Protein AF-A0A958J166-F1 (afdb_monomer)

Radius of gyration: 21.02 Å; Cα contacts (8 Å, |Δi|>4): 230; chains: 1; bounding box: 69×41×56 Å

Nearest PDB structures (foldseek):
  7bbw-assembly2_B  TM=9.481E-01  e=2.874E-14  Neisseria gonorrhoeae
  7bbx-assembly1_A  TM=9.514E-01  e=5.148E-14  Neisseria gonorrhoeae
  7odo-assembly1_A  TM=9.508E-01  e=7.303E-14  Neisseria gonorrhoeae
  7oey-assembly1_B  TM=9.492E-01  e=8.698E-14  Neisseria gonorrhoeae FA 1090
  3r5e-assembly1_A  TM=9.426E-01  e=4.577E-12  Corynebacterium g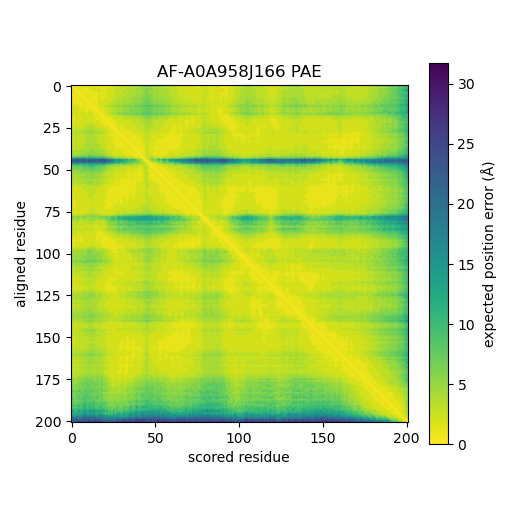lutamicum

Solvent-accessible surface area (backbone atoms only — not comparable to full-atom values): 11221 Å² total; per-residue (Å²): 111,68,67,62,53,51,50,58,36,47,78,67,77,41,90,43,52,85,54,80,53,68,45,80,44,70,29,41,69,45,28,62,56,47,35,57,54,30,49,53,49,39,70,63,59,85,43,67,69,52,17,52,53,31,61,72,44,56,82,42,55,33,60,24,51,51,36,52,52,49,54,50,50,51,59,67,70,65,39,73,80,40,54,66,40,44,80,55,45,43,57,72,67,24,48,23,43,25,57,43,55,59,86,53,87,92,46,61,58,44,62,63,49,43,54,60,30,43,87,71,56,44,73,58,66,56,69,69,42,49,52,50,33,72,74,74,48,65,91,53,86,46,32,34,69,53,62,58,69,57,24,51,47,52,56,53,50,38,45,74,66,68,47,56,66,65,62,52,50,52,51,50,48,56,55,46,52,50,69,53,49,54,60,50,54,52,51,52,49,52,52,51,54,54,50,53,58,61,74,76,109

Foldseek 3Di:
DVLVVLLVCVVVVHAQQPDEAADEQEAQLLLVVLLVVLVVLLVVPPDPVLNVLSVVLRPQQRLLVLLVVVVVQCVVCPDPSNVVSVVSNHDGHAYEYPNQAHDDPVDQRQSSPQQQAEPRHHYDDDPVNVVSCVVDNDDDHPSSNPCNVVSVVSQVSSVVSPHDSVVSVVVCVVVVVVVVVVVVVVVVVVVVVVVVVVVVD

Sequence (201 aa):
AYLRALKRRFDAGKPVNKIRSVASFFLSRIDVLVDKQLETIVNSAENAKKSHKAQQLMGKVAIASAKLAYQDFKKIFSGSDWLELVEKGAAVQRPLWASTSTKNPEYRDVMYVEPLIGPDTVNTLPEQTIEAFADHGELVANTIEDGITEARQALEDLAEVGIDLEKVTDQLVEEGIQKFVDPFVTLLNSIREETAKVQMQ

pLDDT: mean 95.19, std 5.0, range [54.31, 98.75]

Secondary structure (DSSP, 8-state):
-HHHHHHHHHHTT---TT--EEEEEE-HHHHHHHHHHHHHHHHH-S-HHHHHHHHHHTTTHHHHHHHHHHHHHHHHTSSHHHHHHHTTT---EEEEEES-S--STTS-TTTTTGGG--TT-EE---HHHHHHHHHH----TTGGGTTHHHHHHHHHHHHHTT--HHHHHHHHHHHHHHHHHHHHHHHHHHHHHHHHHHHT-

Mean predicted aligned error: 4.19 Å

Structure (mmCIF, N/CA/C/O backbone):
data_AF-A0A958J166-F1
#
_entry.id   AF-A0A958J166-F1
#
loop_
_atom_site.group_PDB
_atom_site.id
_atom_site.type_symbol
_atom_site.label_atom_id
_atom_site.label_alt_id
_atom_site.label_comp_id
_atom_site.label_asym_id
_atom_site.label_entity_id
_atom_site.label_seq_id
_atom_site.pdbx_PDB_ins_code
_atom_site.Cartn_x
_atom_site.Cartn_y
_atom_site.Cartn_z
_atom_site.occupancy
_atom_site.B_iso_or_equiv
_atom_site.auth_seq_id
_atom_site.auth_comp_id
_atom_site.auth_asym_id
_atom_site.auth_atom_id
_atom_site.pdbx_PDB_model_num
ATOM 1 N N . ALA A 1 1 ? -3.003 12.470 10.174 1.00 93.56 1 ALA A N 1
ATOM 2 C CA . ALA A 1 1 ? -4.316 12.953 10.674 1.00 93.56 1 ALA A CA 1
ATOM 3 C C . ALA A 1 1 ? -4.768 12.217 11.939 1.00 93.56 1 ALA A C 1
ATOM 5 O O . ALA A 1 1 ? -5.136 12.879 12.905 1.00 93.56 1 ALA A O 1
ATOM 6 N N . TYR A 1 2 ? -4.706 10.881 11.949 1.00 95.69 2 TYR A N 1
ATOM 7 C CA . TYR A 1 2 ? -5.134 10.034 13.068 1.00 95.69 2 TYR A CA 1
ATOM 8 C C . TYR A 1 2 ? -4.513 10.412 14.423 1.00 95.69 2 TYR A C 1
ATOM 10 O O . TYR A 1 2 ? -5.251 10.741 15.349 1.00 95.69 2 TYR A O 1
ATOM 18 N N . LEU A 1 3 ? -3.178 10.496 14.512 1.00 93.38 3 LEU A N 1
ATOM 19 C CA . LEU A 1 3 ? -2.481 10.899 15.745 1.00 93.38 3 LEU A CA 1
ATOM 20 C C . LEU A 1 3 ? -2.967 12.251 16.283 1.00 93.38 3 LEU A C 1
ATOM 22 O O . LEU A 1 3 ? -3.336 12.361 17.447 1.00 93.38 3 LEU A O 1
ATOM 26 N N . ARG A 1 4 ? -3.082 13.266 15.415 1.00 93.88 4 ARG A N 1
ATOM 27 C CA . ARG A 1 4 ? -3.609 14.588 15.801 1.00 93.88 4 ARG A CA 1
ATOM 28 C C . ARG A 1 4 ? -5.047 14.517 16.322 1.00 93.88 4 ARG A C 1
ATOM 30 O O . ARG A 1 4 ? -5.425 15.289 17.197 1.00 93.88 4 ARG A O 1
ATOM 37 N N . ALA A 1 5 ? -5.881 13.632 15.777 1.00 95.75 5 ALA A N 1
ATOM 38 C CA . ALA A 1 5 ? -7.247 13.443 16.261 1.00 95.75 5 ALA A CA 1
ATOM 39 C C . ALA A 1 5 ? -7.278 12.773 17.642 1.00 95.75 5 ALA A C 1
ATOM 41 O O . ALA A 1 5 ? -8.032 13.223 18.504 1.00 95.75 5 ALA A O 1
ATOM 42 N N . LEU A 1 6 ? -6.434 11.760 17.866 1.00 96.19 6 LEU A N 1
ATOM 43 C CA . LEU A 1 6 ? -6.286 11.126 19.176 1.00 96.19 6 LEU A CA 1
ATOM 44 C C . LEU A 1 6 ? -5.753 12.106 20.220 1.00 96.19 6 LEU A C 1
ATOM 46 O O . LEU A 1 6 ? -6.352 12.213 21.285 1.00 96.19 6 LEU A O 1
ATOM 50 N N . LYS A 1 7 ? -4.710 12.875 19.890 1.00 93.94 7 LYS A N 1
ATOM 51 C CA . LYS A 1 7 ? -4.119 13.866 20.795 1.00 93.94 7 LYS A CA 1
ATOM 52 C C . LYS A 1 7 ? -5.132 14.931 21.214 1.00 93.94 7 LYS A C 1
ATOM 54 O O . LYS A 1 7 ? -5.400 15.071 22.398 1.00 93.94 7 LYS A O 1
ATOM 59 N N . ARG A 1 8 ? -5.838 15.553 20.259 1.00 95.75 8 ARG A N 1
ATOM 60 C CA . ARG A 1 8 ? -6.927 16.508 20.568 1.00 95.75 8 ARG A CA 1
ATOM 61 C C . ARG A 1 8 ? -8.009 15.916 21.473 1.00 95.75 8 ARG A C 1
ATOM 63 O O . ARG A 1 8 ? -8.594 16.623 22.286 1.00 95.75 8 ARG A O 1
ATOM 70 N N . ARG A 1 9 ? -8.330 14.631 21.302 1.00 96.62 9 ARG A N 1
ATOM 71 C CA . ARG A 1 9 ? -9.337 13.951 22.121 1.00 96.62 9 ARG A CA 1
ATOM 72 C C . ARG A 1 9 ? -8.822 13.673 23.534 1.00 96.62 9 ARG A C 1
ATOM 74 O O . ARG A 1 9 ? -9.573 13.875 24.485 1.00 96.62 9 ARG A O 1
ATOM 81 N N . PHE A 1 10 ? -7.570 13.242 23.645 1.00 94.38 10 PHE A N 1
ATOM 82 C CA . PHE A 1 10 ? -6.878 13.036 24.909 1.00 94.38 10 PHE A CA 1
ATOM 83 C C . PHE A 1 10 ? -6.759 14.341 25.707 1.00 94.38 10 PHE A C 1
ATOM 85 O O . PHE A 1 10 ? -7.177 14.373 26.860 1.00 94.38 10 PHE A O 1
ATOM 92 N N . ASP A 1 11 ? -6.324 15.432 25.070 1.00 95.00 11 ASP A N 1
ATOM 93 C CA . ASP A 1 11 ? -6.191 16.752 25.703 1.00 95.00 11 ASP A CA 1
ATOM 94 C C . ASP A 1 11 ? -7.548 17.307 26.180 1.00 95.00 11 ASP A C 1
ATOM 96 O O . ASP A 1 11 ? -7.626 18.057 27.148 1.00 95.00 11 ASP A O 1
ATOM 100 N N . ALA A 1 12 ? -8.648 16.887 25.547 1.00 97.12 12 ALA A N 1
ATOM 101 C CA . ALA A 1 12 ? -10.013 17.187 25.981 1.00 97.12 12 ALA A CA 1
ATOM 102 C C . ALA A 1 12 ? -10.536 16.255 27.100 1.00 97.12 12 ALA A C 1
ATOM 104 O O . ALA A 1 12 ? -11.740 16.247 27.367 1.00 97.12 12 ALA A O 1
ATOM 105 N N . GLY A 1 13 ? -9.682 15.417 27.699 1.00 95.75 13 GLY A N 1
ATOM 106 C CA . GLY A 1 13 ? -10.039 14.474 28.764 1.00 95.75 13 GLY A CA 1
ATOM 107 C C . GLY A 1 13 ? -10.953 13.324 28.321 1.00 95.75 13 GLY A C 1
ATOM 108 O O . GLY A 1 13 ? -11.594 12.686 29.155 1.00 95.75 13 GLY A O 1
ATOM 109 N N . LYS A 1 14 ? -11.070 13.058 27.012 1.00 97.12 14 LYS A N 1
ATOM 110 C CA . LYS A 1 14 ? -11.971 12.029 26.467 1.00 97.12 14 LYS A CA 1
ATOM 111 C C . LYS A 1 14 ? -11.225 10.707 26.228 1.00 97.12 14 LYS A C 1
ATOM 113 O O . LYS A 1 14 ? -10.067 10.719 25.815 1.00 97.12 14 LYS A O 1
ATOM 118 N N . PRO A 1 15 ? -11.892 9.547 26.388 1.00 96.44 15 PRO A N 1
ATOM 119 C CA . PRO A 1 15 ? -11.250 8.246 26.212 1.00 96.44 15 PRO A CA 1
ATOM 120 C C . PRO A 1 15 ? -10.849 7.993 24.753 1.00 96.44 15 PRO A C 1
ATOM 122 O O . PRO A 1 15 ? -11.624 8.278 23.832 1.00 96.44 15 PRO A O 1
ATOM 125 N N . VAL A 1 16 ? -9.670 7.396 24.555 1.00 96.81 16 VAL A N 1
ATOM 126 C CA . VAL A 1 16 ? -9.120 6.999 23.240 1.00 96.81 16 VAL A CA 1
ATOM 127 C C . VAL A 1 16 ? -9.140 5.482 23.005 1.00 96.81 16 VAL A C 1
ATOM 129 O O . VAL A 1 16 ? -9.033 5.031 21.868 1.00 96.81 16 VAL A O 1
ATOM 132 N N . ASN A 1 17 ? -9.367 4.687 24.054 1.00 96.44 17 ASN A N 1
ATOM 133 C CA . ASN A 1 17 ? -9.219 3.226 24.047 1.00 96.44 17 ASN A CA 1
ATOM 134 C C . ASN A 1 17 ? -10.209 2.440 23.170 1.00 96.44 17 ASN A C 1
ATOM 136 O O . ASN A 1 17 ? -9.957 1.279 22.843 1.00 96.44 17 ASN A O 1
ATOM 140 N N . LYS A 1 18 ? -11.318 3.060 22.756 1.00 96.12 18 LYS A N 1
ATOM 141 C CA . LYS A 1 18 ? -12.324 2.460 21.861 1.00 96.12 18 LYS A CA 1
ATOM 142 C C . LYS A 1 18 ? -12.185 2.887 20.398 1.00 96.12 18 LYS A C 1
ATOM 144 O O . LYS A 1 18 ? -12.985 2.469 19.570 1.00 96.12 18 LYS A O 1
ATOM 149 N N . ILE A 1 19 ? -11.200 3.720 20.066 1.00 97.06 19 ILE A N 1
ATOM 150 C CA . ILE A 1 19 ? -10.997 4.183 18.691 1.00 97.06 19 ILE A CA 1
ATOM 151 C C . ILE A 1 19 ? -10.163 3.152 17.938 1.00 97.06 19 ILE A C 1
ATOM 153 O O . ILE A 1 19 ? -9.118 2.709 18.416 1.00 97.06 19 ILE A O 1
ATOM 157 N N . ARG A 1 20 ? -10.643 2.756 16.761 1.00 96.94 20 ARG A N 1
ATOM 158 C CA . ARG A 1 20 ? -9.943 1.875 15.827 1.00 96.94 20 ARG A CA 1
ATOM 159 C C . ARG A 1 20 ? -9.957 2.527 14.458 1.00 96.94 20 ARG A C 1
ATOM 161 O O . ARG A 1 20 ? -10.930 3.182 14.094 1.00 96.94 20 ARG A O 1
ATOM 168 N N . SER A 1 21 ? -8.867 2.364 13.726 1.00 98.06 21 SER A N 1
ATOM 169 C CA . SER A 1 21 ? -8.724 2.904 12.384 1.00 98.06 21 SER A CA 1
ATOM 170 C C . SER A 1 21 ? -7.850 1.984 11.547 1.00 98.06 21 SER A C 1
ATOM 172 O O . SER A 1 21 ? -7.017 1.243 12.075 1.00 98.06 21 SER A O 1
ATOM 174 N N . VAL A 1 22 ? -8.039 2.065 10.239 1.00 98.31 22 VAL A N 1
ATOM 175 C CA . VAL A 1 22 ? -7.181 1.458 9.226 1.00 98.31 22 VAL A CA 1
ATOM 176 C C . VAL A 1 22 ? -6.764 2.532 8.226 1.00 98.31 22 VAL A C 1
ATOM 178 O O . VAL A 1 22 ? -7.442 3.554 8.090 1.00 98.31 22 VAL A O 1
ATOM 181 N N . ALA A 1 23 ? -5.628 2.337 7.571 1.00 98.00 23 ALA A N 1
ATOM 182 C CA . ALA A 1 23 ? -5.196 3.125 6.424 1.00 98.00 23 ALA A CA 1
ATOM 183 C C . ALA A 1 23 ? -5.177 2.198 5.205 1.00 98.00 23 ALA A C 1
ATOM 185 O O . ALA A 1 23 ? -4.262 1.391 5.058 1.00 98.00 23 ALA A O 1
ATOM 186 N N . SER A 1 24 ? -6.226 2.263 4.383 1.00 97.00 24 SER A N 1
ATOM 187 C CA . SER A 1 24 ? -6.374 1.389 3.218 1.00 97.00 24 SER A CA 1
ATOM 188 C C . SER A 1 24 ? -5.419 1.804 2.100 1.00 97.00 24 SER A C 1
ATOM 190 O O . SER A 1 24 ? -5.523 2.910 1.575 1.00 97.00 24 SER A O 1
ATOM 192 N N . PHE A 1 25 ? -4.509 0.906 1.738 1.00 96.75 25 PHE A N 1
ATOM 193 C CA . PHE A 1 25 ? -3.453 1.083 0.751 1.00 96.75 25 PHE A CA 1
ATOM 194 C C . PHE A 1 25 ? -3.698 0.124 -0.422 1.00 96.75 25 PHE A C 1
ATOM 196 O O . PHE A 1 25 ? -3.739 -1.093 -0.238 1.00 96.75 25 PHE A O 1
ATOM 203 N N . PHE A 1 26 ? -3.928 0.668 -1.619 1.00 95.44 26 PHE A N 1
ATOM 204 C CA . PHE A 1 26 ? -4.360 -0.099 -2.793 1.00 95.44 26 PHE A CA 1
ATOM 205 C C . PHE A 1 26 ? -3.157 -0.582 -3.610 1.00 95.44 26 PHE A C 1
ATOM 207 O O . PHE A 1 26 ? -2.337 0.236 -4.011 1.00 95.44 26 PHE A O 1
ATOM 214 N N . LEU A 1 27 ? -3.079 -1.889 -3.891 1.00 96.38 27 LEU A N 1
ATOM 215 C CA . LEU A 1 27 ? -1.887 -2.510 -4.487 1.00 96.38 27 LEU A CA 1
ATOM 216 C C . LEU A 1 27 ? -1.983 -2.741 -5.990 1.00 96.38 27 LEU A C 1
ATOM 218 O O . LEU A 1 27 ? -1.337 -2.024 -6.742 1.00 96.38 27 LEU A O 1
ATOM 222 N N . SER A 1 28 ? -2.805 -3.689 -6.453 1.00 95.81 28 SER A N 1
ATOM 223 C CA . SER A 1 28 ? -2.806 -4.113 -7.870 1.00 95.81 28 SER A CA 1
ATOM 224 C C . SER A 1 28 ? -2.995 -2.980 -8.880 1.00 95.81 28 SER A C 1
ATOM 226 O O . SER A 1 28 ? -2.544 -3.084 -10.013 1.00 95.81 28 SER A O 1
ATOM 228 N N . ARG A 1 29 ? -3.643 -1.877 -8.488 1.00 94.88 29 ARG A N 1
ATOM 229 C CA . ARG A 1 29 ? -3.801 -0.691 -9.344 1.00 94.88 29 ARG A CA 1
ATOM 230 C C . ARG A 1 29 ? -2.464 -0.026 -9.687 1.00 94.88 29 ARG A C 1
ATOM 232 O O . ARG A 1 29 ? -2.344 0.513 -10.781 1.00 94.88 29 ARG A O 1
ATOM 239 N N . ILE A 1 30 ? -1.499 -0.074 -8.768 1.00 97.62 30 ILE A N 1
ATOM 240 C CA . ILE A 1 30 ? -0.141 0.433 -8.972 1.00 97.62 30 ILE A CA 1
ATOM 241 C C . ILE A 1 30 ? 0.535 -0.397 -10.057 1.00 97.62 30 ILE A C 1
ATOM 243 O O . ILE A 1 30 ? 0.879 0.162 -11.091 1.00 97.62 30 ILE A O 1
ATOM 247 N N . ASP A 1 31 ? 0.645 -1.717 -9.878 1.00 98.00 31 ASP A N 1
ATOM 248 C CA . ASP A 1 31 ? 1.332 -2.561 -10.864 1.00 98.00 31 ASP A CA 1
ATOM 249 C C . ASP A 1 31 ? 0.618 -2.549 -12.219 1.00 98.00 31 ASP A C 1
ATOM 251 O O . ASP A 1 31 ? 1.283 -2.431 -13.232 1.00 98.00 31 ASP A O 1
ATOM 255 N N . VAL A 1 32 ? -0.721 -2.543 -12.281 1.00 96.94 32 VAL A N 1
ATOM 256 C CA . VAL A 1 32 ? -1.440 -2.436 -13.570 1.00 96.94 32 VAL A CA 1
ATOM 257 C C . VAL A 1 32 ? -1.038 -1.184 -14.360 1.00 96.94 32 VAL A C 1
ATOM 259 O O . VAL A 1 32 ? -0.862 -1.252 -15.577 1.00 96.94 32 VAL A O 1
ATOM 262 N N . LEU A 1 33 ? -0.919 -0.030 -13.698 1.00 97.56 33 LEU A N 1
ATOM 263 C CA . LEU A 1 33 ? -0.553 1.216 -14.373 1.00 97.56 33 LEU A CA 1
ATOM 264 C C . LEU A 1 33 ? 0.953 1.293 -14.652 1.00 97.56 33 LEU A C 1
ATOM 266 O O . LEU A 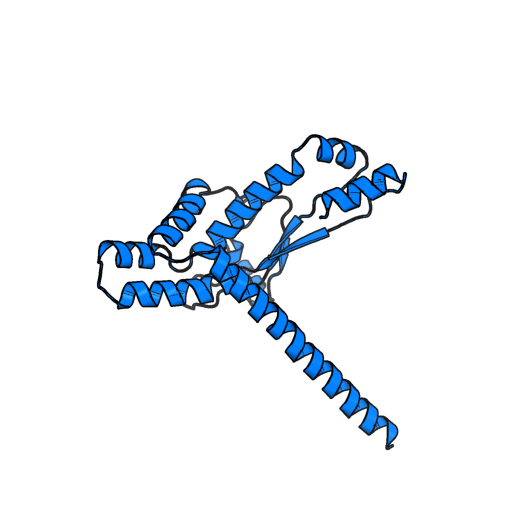1 33 ? 1.353 1.739 -15.728 1.00 97.56 33 LEU A O 1
ATOM 270 N N . VAL A 1 34 ? 1.780 0.865 -13.700 1.00 98.25 34 VAL A N 1
ATOM 271 C CA . VAL A 1 34 ? 3.239 0.925 -13.809 1.00 98.25 34 VAL A CA 1
ATOM 272 C C . VAL A 1 34 ? 3.760 -0.093 -14.816 1.00 98.25 34 VAL A C 1
ATOM 274 O O . VAL A 1 34 ? 4.545 0.289 -15.679 1.00 98.25 34 VAL A O 1
ATOM 277 N N . ASP A 1 35 ? 3.274 -1.333 -14.799 1.00 98.25 35 ASP A N 1
ATOM 278 C CA . ASP A 1 35 ? 3.672 -2.377 -15.749 1.00 98.25 35 ASP A CA 1
ATOM 279 C C . ASP A 1 35 ? 3.368 -1.949 -17.190 1.00 98.25 35 ASP A C 1
ATOM 281 O O . ASP A 1 35 ? 4.212 -2.102 -18.063 1.00 98.25 35 ASP A O 1
ATOM 285 N N . LYS A 1 36 ? 2.239 -1.272 -17.444 1.00 97.56 36 LYS A N 1
ATOM 286 C CA . LYS A 1 36 ? 1.937 -0.699 -18.769 1.00 97.56 36 LYS A CA 1
ATOM 287 C C . LYS A 1 36 ? 2.978 0.339 -19.223 1.00 97.56 36 LYS A C 1
ATOM 289 O O . LYS A 1 36 ? 3.327 0.420 -20.407 1.00 97.56 36 LYS A O 1
ATOM 294 N N . GLN A 1 37 ? 3.464 1.171 -18.302 1.00 97.56 37 GLN A N 1
ATOM 295 C CA . GLN A 1 37 ? 4.515 2.151 -18.602 1.00 97.56 37 GLN A CA 1
ATOM 296 C C . GLN A 1 37 ? 5.873 1.464 -18.802 1.00 97.56 37 GLN A C 1
ATOM 298 O O . GLN A 1 37 ? 6.602 1.809 -19.733 1.00 97.56 37 GLN A O 1
ATOM 303 N N . LEU A 1 38 ? 6.187 0.459 -17.982 1.00 97.69 38 LEU A N 1
ATOM 304 C CA . LEU A 1 38 ? 7.394 -0.357 -18.101 1.00 97.69 38 LEU A CA 1
ATOM 305 C C . LEU A 1 38 ? 7.422 -1.121 -19.430 1.00 97.69 38 LEU A C 1
ATOM 307 O O . LEU A 1 38 ? 8.432 -1.062 -20.125 1.00 97.69 38 LEU A O 1
ATOM 311 N N . GLU A 1 39 ? 6.316 -1.740 -19.846 1.00 96.62 39 GLU A N 1
ATOM 312 C CA . GLU A 1 39 ? 6.171 -2.407 -21.148 1.00 96.62 39 GLU A CA 1
ATOM 313 C C . GLU A 1 39 ? 6.480 -1.460 -22.309 1.00 96.62 39 GLU A C 1
ATOM 315 O O . GLU A 1 39 ? 7.181 -1.828 -23.249 1.00 96.62 39 GLU A O 1
ATOM 320 N N . THR A 1 40 ? 6.021 -0.208 -22.234 1.00 96.06 40 THR A N 1
ATOM 321 C CA . THR A 1 40 ? 6.327 0.804 -23.257 1.00 96.06 40 THR A CA 1
ATOM 322 C C . THR A 1 40 ? 7.837 1.067 -23.352 1.00 96.06 40 THR A C 1
ATOM 324 O O . THR A 1 40 ? 8.377 1.186 -24.451 1.00 96.06 40 THR A O 1
ATOM 327 N N . ILE A 1 41 ? 8.540 1.106 -22.214 1.00 95.19 41 ILE A N 1
ATOM 328 C CA . ILE A 1 41 ? 10.002 1.291 -22.146 1.00 95.19 41 ILE A CA 1
ATOM 329 C C . ILE A 1 41 ? 10.754 0.040 -22.622 1.00 95.19 41 ILE A C 1
ATOM 331 O O . ILE A 1 41 ? 11.797 0.142 -23.272 1.00 95.19 41 ILE A O 1
ATOM 335 N N . VAL A 1 42 ? 10.252 -1.152 -22.296 1.00 95.44 42 VAL A N 1
ATOM 336 C CA . VAL A 1 42 ? 10.822 -2.417 -22.774 1.00 95.44 42 VAL A CA 1
ATOM 337 C C . VAL A 1 42 ? 10.722 -2.486 -24.299 1.00 95.44 42 VAL A C 1
ATOM 339 O O . VAL A 1 42 ? 11.716 -2.776 -24.963 1.00 95.44 42 VAL A O 1
ATOM 342 N N . ASN A 1 43 ? 9.561 -2.131 -24.854 1.00 93.75 43 ASN A N 1
ATOM 343 C CA . ASN A 1 43 ? 9.271 -2.236 -26.282 1.00 93.75 43 ASN A CA 1
ATOM 344 C C . ASN A 1 43 ? 9.934 -1.152 -27.144 1.00 93.75 43 ASN A C 1
ATOM 346 O O . ASN A 1 43 ? 10.145 -1.387 -28.332 1.00 93.75 43 ASN A O 1
ATOM 350 N N . SER A 1 44 ? 10.276 0.019 -26.592 1.00 89.12 44 SER A N 1
ATOM 351 C CA . SER A 1 44 ? 10.937 1.070 -27.380 1.00 89.12 44 SER A CA 1
ATOM 352 C C . SER A 1 44 ? 12.363 0.696 -27.802 1.00 89.12 44 SER A C 1
ATOM 354 O O . SER A 1 44 ? 12.851 1.209 -28.804 1.00 89.12 44 SER A O 1
ATOM 356 N N . ALA A 1 45 ? 13.030 -0.203 -27.063 1.00 74.06 45 ALA A N 1
ATOM 357 C CA . ALA A 1 45 ? 14.374 -0.731 -27.332 1.00 74.06 45 ALA A CA 1
ATOM 358 C C . ALA A 1 45 ? 15.493 0.318 -27.553 1.00 74.06 45 ALA A C 1
ATOM 360 O O . ALA A 1 45 ? 16.610 -0.040 -27.924 1.00 74.06 45 ALA A O 1
ATOM 361 N N . GLU A 1 46 ? 15.245 1.603 -27.278 1.00 76.75 46 GLU A N 1
ATOM 362 C CA . GLU A 1 46 ? 16.207 2.692 -27.516 1.00 76.75 46 GLU A CA 1
ATOM 363 C C . GLU A 1 46 ? 17.430 2.615 -26.588 1.00 76.75 46 GLU A C 1
ATOM 365 O O . GLU A 1 46 ? 18.507 3.118 -26.910 1.00 76.75 46 GLU A O 1
ATOM 370 N N . ASN A 1 47 ? 17.284 1.976 -25.423 1.00 86.62 47 ASN A N 1
ATOM 371 C CA . ASN A 1 47 ? 18.356 1.806 -24.450 1.00 86.62 47 ASN A CA 1
ATOM 372 C C . ASN A 1 47 ? 18.249 0.440 -23.762 1.00 86.62 47 ASN A C 1
ATOM 374 O O . ASN A 1 47 ? 17.454 0.261 -22.841 1.00 86.62 47 ASN A O 1
ATOM 378 N N . ALA A 1 48 ? 19.112 -0.501 -24.157 1.00 90.12 48 ALA A N 1
ATOM 379 C CA . ALA A 1 48 ? 19.107 -1.873 -23.646 1.00 90.12 48 ALA A CA 1
ATOM 380 C C . ALA A 1 48 ? 19.231 -1.964 -22.113 1.00 90.12 48 ALA A C 1
ATOM 382 O O . ALA A 1 48 ? 18.587 -2.808 -21.493 1.00 90.12 48 ALA A O 1
ATOM 383 N N . LYS A 1 49 ? 20.011 -1.075 -21.477 1.00 91.56 49 LYS A N 1
ATOM 384 C CA . LYS A 1 49 ? 20.141 -1.036 -20.011 1.00 91.56 49 LYS A CA 1
ATOM 385 C C . LYS A 1 49 ? 18.829 -0.599 -19.358 1.00 91.56 49 LYS A C 1
ATOM 387 O O . LYS A 1 49 ? 18.412 -1.193 -18.366 1.00 91.56 49 LYS A O 1
ATOM 392 N N . LYS A 1 50 ? 18.179 0.420 -19.924 1.00 93.38 50 LYS A N 1
ATOM 393 C CA . LYS A 1 50 ? 16.893 0.934 -19.441 1.00 93.38 50 LYS A CA 1
ATOM 394 C C . LYS A 1 50 ? 15.779 -0.098 -19.626 1.00 93.38 50 LYS A C 1
ATOM 396 O O . LYS A 1 50 ? 15.042 -0.346 -18.680 1.00 93.38 50 LYS A O 1
ATOM 401 N N . SER A 1 51 ? 15.705 -0.746 -20.788 1.00 94.19 51 SER A N 1
ATOM 402 C CA . SER A 1 51 ? 14.734 -1.813 -21.060 1.00 94.19 51 SER A CA 1
ATOM 403 C C . SER A 1 51 ? 14.951 -3.023 -20.146 1.00 94.19 51 SER A C 1
ATOM 405 O O . SER A 1 51 ? 13.991 -3.544 -19.591 1.00 94.19 51 SER A O 1
ATOM 407 N N . HIS A 1 52 ? 16.203 -3.429 -19.900 1.00 94.50 52 HIS A N 1
ATOM 408 C CA . HIS A 1 52 ? 16.495 -4.513 -18.957 1.00 94.50 52 HIS A CA 1
ATOM 409 C C . HIS A 1 52 ? 16.055 -4.174 -17.527 1.00 94.50 52 HIS A C 1
ATOM 411 O O . HIS A 1 52 ? 15.404 -4.988 -16.877 1.00 94.50 52 HIS A O 1
ATOM 417 N N . LYS A 1 53 ? 16.358 -2.958 -17.052 1.00 95.44 53 LYS A N 1
ATOM 418 C CA . LYS A 1 53 ? 15.914 -2.490 -15.732 1.00 95.44 53 LYS A CA 1
ATOM 419 C C . LYS A 1 53 ? 14.385 -2.411 -15.648 1.00 95.44 53 LYS A C 1
ATOM 421 O O . LYS A 1 53 ? 13.815 -2.886 -14.675 1.00 95.44 53 LYS A O 1
ATOM 426 N N . ALA A 1 54 ? 13.715 -1.909 -16.687 1.00 97.00 54 ALA A N 1
ATOM 427 C CA . ALA A 1 54 ? 12.256 -1.857 -16.736 1.00 97.00 54 ALA A CA 1
ATOM 428 C C . ALA A 1 54 ? 11.622 -3.257 -16.653 1.00 97.00 54 ALA A C 1
ATOM 430 O O . ALA A 1 54 ? 10.711 -3.476 -15.859 1.00 97.00 54 ALA A O 1
ATOM 431 N N . GLN A 1 55 ? 12.169 -4.235 -17.381 1.00 96.38 55 GLN A N 1
ATOM 432 C CA . GLN A 1 55 ? 11.717 -5.627 -17.311 1.00 96.38 55 GLN A CA 1
ATOM 433 C C . GLN A 1 55 ? 11.862 -6.220 -15.902 1.00 96.38 55 GLN A C 1
ATOM 435 O O . GLN A 1 55 ? 11.015 -6.994 -15.464 1.00 96.38 55 GLN A O 1
ATOM 440 N N . GLN A 1 56 ? 12.928 -5.865 -15.181 1.00 96.88 56 GLN A N 1
ATOM 441 C CA . GLN A 1 56 ? 13.156 -6.340 -13.816 1.00 96.88 56 GLN A CA 1
ATOM 442 C C . GLN A 1 56 ? 12.185 -5.746 -12.789 1.00 96.88 56 GLN A C 1
ATOM 444 O O . GLN A 1 56 ? 12.089 -6.310 -11.699 1.00 96.88 56 GLN A O 1
ATOM 449 N N . LEU A 1 57 ? 11.496 -4.646 -13.103 1.00 98.06 57 LEU A N 1
ATOM 450 C CA . LEU A 1 57 ? 10.558 -3.963 -12.204 1.00 98.06 57 LEU A CA 1
ATOM 451 C C . LEU A 1 57 ? 9.110 -4.455 -12.330 1.00 98.06 57 LEU A C 1
ATOM 453 O O . LEU A 1 57 ? 8.317 -4.193 -11.425 1.00 98.06 57 LEU A O 1
ATOM 457 N N . MET A 1 58 ? 8.786 -5.178 -13.407 1.00 97.81 58 MET A N 1
ATOM 458 C CA . MET A 1 58 ? 7.448 -5.713 -13.682 1.00 97.81 58 MET A CA 1
ATOM 459 C C . MET A 1 58 ? 6.893 -6.478 -12.471 1.00 97.81 58 MET A C 1
ATOM 461 O O . MET A 1 58 ? 7.549 -7.389 -11.955 1.00 97.81 58 MET A O 1
ATOM 465 N N . GLY A 1 59 ? 5.711 -6.077 -11.995 1.00 97.69 59 GLY A N 1
ATOM 466 C CA . GLY A 1 59 ? 5.011 -6.715 -10.875 1.00 97.69 59 GLY A CA 1
ATOM 467 C C . GLY A 1 59 ? 5.660 -6.545 -9.494 1.00 97.69 59 GLY A C 1
ATOM 468 O O . GLY A 1 59 ? 5.299 -7.264 -8.561 1.00 97.69 59 GLY A O 1
ATOM 469 N N . LYS A 1 60 ? 6.641 -5.645 -9.330 1.00 98.00 60 LYS A N 1
ATOM 470 C CA . LYS A 1 60 ? 7.354 -5.452 -8.047 1.00 98.00 60 LYS A CA 1
ATOM 471 C C . LYS A 1 60 ? 7.001 -4.162 -7.320 1.00 98.00 60 LYS A C 1
ATOM 473 O O . LYS A 1 60 ? 7.240 -4.052 -6.115 1.00 98.00 60 LYS A O 1
ATOM 478 N N . VAL A 1 61 ? 6.476 -3.172 -8.032 1.00 98.50 61 VAL A N 1
ATOM 479 C CA . VAL A 1 61 ? 6.416 -1.786 -7.555 1.00 98.50 61 VAL A CA 1
ATOM 480 C C . VAL A 1 61 ? 5.383 -1.622 -6.443 1.00 98.50 61 VAL A C 1
ATOM 482 O O . VAL A 1 61 ? 5.678 -0.975 -5.435 1.00 98.50 61 VAL A O 1
ATOM 485 N N . ALA A 1 62 ? 4.214 -2.255 -6.553 1.00 98.38 62 ALA A N 1
ATOM 486 C CA . ALA A 1 62 ? 3.190 -2.193 -5.512 1.00 98.38 62 ALA A CA 1
ATOM 487 C C . ALA A 1 62 ? 3.671 -2.810 -4.189 1.00 98.38 62 ALA A C 1
ATOM 489 O O . ALA A 1 62 ? 3.490 -2.214 -3.127 1.00 98.38 62 ALA A O 1
ATOM 490 N N . ILE A 1 63 ? 4.318 -3.980 -4.243 1.00 98.62 63 ILE A N 1
ATOM 491 C CA . ILE A 1 63 ? 4.852 -4.667 -3.055 1.00 98.62 63 ILE A CA 1
ATOM 492 C C . ILE A 1 63 ? 5.986 -3.847 -2.436 1.00 98.62 63 ILE A C 1
ATOM 494 O O . ILE A 1 63 ? 6.000 -3.643 -1.222 1.00 98.62 63 ILE A O 1
ATOM 498 N N . ALA A 1 64 ? 6.905 -3.328 -3.256 1.00 98.69 64 ALA A N 1
ATOM 499 C CA . ALA A 1 64 ? 7.985 -2.464 -2.789 1.00 98.69 64 ALA A CA 1
ATOM 500 C C . ALA A 1 64 ? 7.442 -1.216 -2.071 1.00 98.69 64 ALA A C 1
ATOM 502 O O . ALA A 1 64 ? 7.861 -0.900 -0.955 1.00 98.69 64 ALA A O 1
ATOM 503 N N . SER A 1 65 ? 6.447 -0.557 -2.671 1.00 98.50 65 SER A N 1
ATOM 504 C CA . SER A 1 65 ? 5.759 0.592 -2.081 1.00 98.50 65 SER A CA 1
ATOM 505 C C . SER A 1 65 ? 5.084 0.239 -0.749 1.00 98.50 65 SER A C 1
ATOM 507 O O . SER A 1 65 ? 5.270 0.948 0.240 1.00 98.50 65 SER A O 1
ATOM 509 N N . ALA A 1 66 ? 4.382 -0.897 -0.674 1.00 98.56 66 ALA A N 1
ATOM 510 C CA . ALA A 1 66 ? 3.716 -1.360 0.544 1.00 98.56 66 ALA A CA 1
ATOM 511 C C . ALA A 1 66 ? 4.696 -1.654 1.689 1.00 98.56 66 ALA A C 1
ATOM 513 O O . ALA A 1 66 ? 4.448 -1.269 2.835 1.00 98.56 66 ALA A O 1
ATOM 514 N N . LYS A 1 67 ? 5.837 -2.283 1.383 1.00 98.75 67 LYS A N 1
ATOM 515 C CA . LYS A 1 67 ? 6.898 -2.555 2.362 1.00 98.75 67 LYS A CA 1
ATOM 516 C C . LYS A 1 67 ? 7.468 -1.266 2.943 1.00 98.75 67 LYS A C 1
ATOM 518 O O . LYS A 1 67 ? 7.617 -1.154 4.158 1.00 98.75 67 LYS A O 1
ATOM 523 N N . LEU A 1 68 ? 7.725 -0.254 2.112 1.00 98.56 68 LEU A N 1
ATOM 524 C CA . LEU A 1 68 ? 8.187 1.043 2.612 1.00 98.56 68 LEU A CA 1
ATOM 525 C C . LEU A 1 68 ? 7.094 1.803 3.376 1.00 98.56 68 LEU A C 1
ATOM 527 O O . LEU A 1 68 ? 7.390 2.387 4.418 1.00 98.56 68 LEU A O 1
ATOM 531 N N . ALA A 1 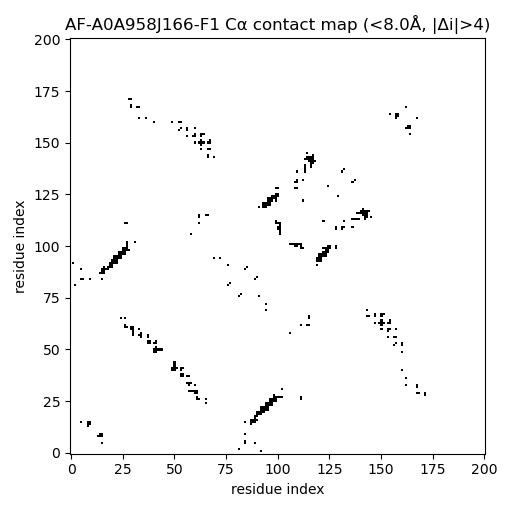69 ? 5.833 1.722 2.944 1.00 98.38 69 ALA A N 1
ATOM 532 C CA . ALA A 1 69 ? 4.704 2.275 3.693 1.00 98.38 69 ALA A CA 1
ATOM 533 C C . ALA A 1 69 ? 4.578 1.638 5.089 1.00 98.38 69 ALA A C 1
ATOM 535 O O . ALA A 1 69 ? 4.266 2.327 6.062 1.00 98.38 69 ALA A O 1
A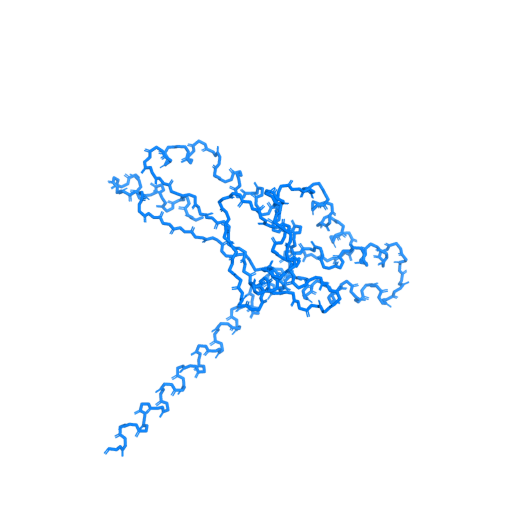TOM 536 N N . TYR A 1 70 ? 4.881 0.342 5.219 1.00 98.69 70 TYR A N 1
ATOM 537 C CA . TYR A 1 70 ? 4.950 -0.338 6.512 1.00 98.69 70 TYR A CA 1
ATOM 538 C C . TYR A 1 70 ? 6.100 0.180 7.393 1.00 98.69 70 TYR A C 1
ATOM 540 O O . TYR A 1 70 ? 5.910 0.413 8.590 1.00 98.69 70 TYR A O 1
ATOM 548 N N . GLN A 1 71 ? 7.275 0.451 6.812 1.00 98.50 71 GLN A N 1
ATOM 549 C CA . GLN A 1 71 ? 8.382 1.080 7.546 1.00 98.50 71 GLN A CA 1
ATOM 550 C C . GLN A 1 71 ? 8.009 2.476 8.057 1.00 98.50 71 GLN A C 1
ATOM 552 O O . GLN A 1 71 ? 8.335 2.833 9.191 1.00 98.50 71 GLN A O 1
ATOM 557 N N . ASP A 1 72 ? 7.299 3.267 7.256 1.00 97.19 72 ASP A N 1
ATOM 558 C CA . ASP A 1 72 ? 6.832 4.586 7.681 1.00 97.19 72 ASP A CA 1
ATOM 559 C C . ASP A 1 72 ? 5.732 4.492 8.742 1.00 97.19 72 ASP A C 1
ATOM 561 O O . ASP A 1 72 ? 5.762 5.245 9.716 1.00 97.19 72 ASP A O 1
ATOM 565 N N . PHE A 1 73 ? 4.829 3.512 8.639 1.00 97.56 73 PHE A N 1
ATOM 566 C CA . PHE A 1 73 ? 3.879 3.176 9.701 1.00 97.56 73 PHE A CA 1
ATOM 567 C C . PHE A 1 73 ? 4.594 2.927 11.038 1.00 97.56 73 PHE A C 1
ATOM 569 O O . PHE A 1 73 ? 4.237 3.551 12.042 1.00 97.56 73 PHE A O 1
ATOM 576 N N . LYS A 1 74 ? 5.645 2.097 11.056 1.00 97.19 74 LYS A N 1
ATOM 577 C CA . LYS A 1 74 ? 6.412 1.822 12.281 1.00 97.19 74 LYS A CA 1
ATOM 578 C C . LYS A 1 74 ? 7.012 3.092 12.878 1.00 97.19 74 LYS A C 1
ATOM 580 O O . LYS A 1 74 ? 6.881 3.305 14.078 1.00 97.19 74 LYS A O 1
ATOM 585 N N . LYS A 1 75 ? 7.603 3.961 12.049 1.00 95.25 75 LYS A N 1
ATOM 586 C CA . LYS A 1 75 ? 8.166 5.248 12.502 1.00 95.25 75 LYS A CA 1
ATOM 587 C C . LYS A 1 75 ? 7.097 6.172 13.090 1.00 95.25 75 LYS A C 1
ATOM 589 O O . LYS A 1 75 ? 7.324 6.818 14.109 1.00 95.25 75 LYS A O 1
ATOM 594 N N . ILE A 1 76 ? 5.926 6.244 12.454 1.00 93.50 76 ILE A N 1
ATOM 595 C CA . ILE A 1 76 ? 4.806 7.083 12.908 1.00 93.50 76 ILE A CA 1
ATOM 596 C C . ILE A 1 76 ? 4.319 6.637 14.294 1.00 93.50 76 ILE A C 1
ATOM 598 O O . ILE A 1 76 ? 4.010 7.481 15.135 1.00 93.50 76 ILE A O 1
ATOM 602 N N . PHE A 1 77 ? 4.273 5.327 14.546 1.00 94.94 77 PHE A N 1
ATOM 603 C CA . PHE A 1 77 ? 3.789 4.736 15.797 1.00 94.94 77 PHE A CA 1
ATOM 604 C C . PHE A 1 77 ? 4.917 4.277 16.741 1.00 94.94 77 PHE A C 1
ATOM 606 O O . PHE A 1 77 ? 4.723 3.363 17.539 1.00 94.94 77 PHE A O 1
ATOM 613 N N . SER A 1 78 ? 6.085 4.927 16.698 1.00 91.12 78 SER A N 1
ATOM 614 C CA . SER A 1 78 ? 7.192 4.685 17.642 1.00 91.12 78 SER A CA 1
ATOM 615 C C . SER A 1 78 ? 7.666 5.933 18.400 1.00 91.12 78 SER A C 1
ATOM 617 O O . SER A 1 78 ? 8.566 5.835 19.230 1.00 91.12 78 SER A O 1
ATOM 619 N N . GLY A 1 79 ? 7.112 7.116 18.108 1.00 84.00 79 GLY A N 1
ATOM 620 C CA . GLY A 1 79 ? 7.530 8.386 18.717 1.00 84.00 79 GLY A CA 1
ATOM 621 C C . GLY A 1 79 ? 7.018 8.609 20.148 1.00 84.00 79 GLY A C 1
ATOM 622 O O . GLY A 1 79 ? 6.057 7.979 20.585 1.00 84.00 79 GLY A O 1
ATOM 623 N N . SER A 1 80 ? 7.614 9.567 20.866 1.00 83.75 80 SER A N 1
ATOM 624 C CA . SER A 1 80 ? 7.215 9.940 22.237 1.00 83.75 80 SER A CA 1
ATOM 625 C C . SER A 1 80 ? 5.738 10.328 22.353 1.00 83.75 80 SER A C 1
ATOM 627 O O . SER A 1 80 ? 5.059 9.894 23.279 1.00 83.75 80 SER A O 1
ATOM 629 N N . ASP A 1 81 ? 5.222 11.075 21.374 1.00 80.75 81 ASP A N 1
ATOM 630 C CA . ASP A 1 81 ? 3.815 11.500 21.321 1.00 80.75 81 ASP A CA 1
ATOM 631 C C . ASP A 1 81 ? 2.851 10.311 21.219 1.00 80.75 81 ASP A C 1
ATOM 633 O O . ASP A 1 81 ? 1.700 10.383 21.651 1.00 80.75 81 ASP A O 1
ATOM 637 N N . TRP A 1 82 ? 3.310 9.204 20.632 1.00 90.81 82 TRP A N 1
ATOM 638 C CA . TRP A 1 82 ? 2.537 7.974 20.564 1.00 90.81 82 TRP A CA 1
ATOM 639 C C . TRP A 1 82 ? 2.547 7.230 21.902 1.00 90.81 82 TRP A C 1
ATOM 641 O O . TRP A 1 82 ? 1.493 6.765 22.333 1.00 90.81 82 TRP A O 1
ATOM 651 N N . LEU A 1 83 ? 3.692 7.169 22.590 1.00 88.31 83 LEU A N 1
ATOM 652 C CA . LEU A 1 83 ? 3.826 6.463 23.871 1.00 88.31 83 LEU A CA 1
ATOM 653 C C . LEU A 1 83 ? 2.849 6.988 24.938 1.00 88.31 83 LEU A C 1
ATOM 655 O O . LEU A 1 83 ? 2.211 6.182 25.614 1.00 88.31 83 LEU A O 1
ATOM 659 N N . GLU A 1 84 ? 2.638 8.308 25.022 1.00 87.44 84 GLU A N 1
ATOM 660 C CA . GLU A 1 84 ? 1.648 8.908 25.939 1.00 87.44 84 GLU A CA 1
ATOM 661 C C . GLU A 1 84 ? 0.220 8.387 25.670 1.00 87.44 84 GLU A C 1
ATOM 663 O O . GLU A 1 84 ? -0.559 8.124 26.589 1.00 87.44 84 GLU A O 1
ATOM 668 N N . LEU A 1 85 ? -0.136 8.200 24.396 1.00 92.38 85 LEU A N 1
ATOM 669 C CA . LEU A 1 85 ? -1.457 7.718 23.993 1.00 92.38 85 LEU A CA 1
ATOM 670 C C . LEU A 1 85 ? -1.621 6.210 24.235 1.00 92.38 85 LEU A C 1
ATOM 672 O O . LEU A 1 85 ? -2.727 5.762 24.562 1.00 92.38 85 LEU A O 1
ATOM 676 N N . VAL A 1 86 ? -0.543 5.429 24.104 1.00 92.88 86 VAL A N 1
ATOM 677 C CA . VAL A 1 86 ? -0.540 3.976 24.352 1.00 92.88 86 VAL A CA 1
ATOM 678 C C . VAL A 1 86 ? -0.896 3.667 25.802 1.00 92.88 86 VAL A C 1
ATOM 680 O O . VAL A 1 86 ? -1.742 2.807 26.042 1.00 92.88 86 VAL A O 1
ATOM 683 N N . GLU A 1 87 ? -0.357 4.417 26.769 1.00 89.31 87 GLU A N 1
ATOM 684 C CA . GLU A 1 87 ? -0.700 4.256 28.193 1.00 89.31 87 GLU A CA 1
ATOM 685 C C . GLU A 1 87 ? -2.195 4.473 28.480 1.00 89.31 87 GLU A C 1
ATOM 687 O O . GLU A 1 87 ? -2.735 3.987 29.475 1.00 89.31 87 GLU A O 1
ATOM 692 N N . LYS A 1 88 ? -2.899 5.189 27.596 1.00 92.69 88 LYS A N 1
ATOM 693 C CA . LYS A 1 88 ? -4.352 5.417 27.666 1.00 92.69 88 LYS A CA 1
ATOM 694 C C . LYS A 1 88 ? -5.159 4.426 26.824 1.00 92.69 88 LYS A C 1
ATOM 696 O O . LYS A 1 88 ? -6.369 4.601 26.650 1.00 92.69 88 LYS A O 1
ATOM 701 N N . GLY A 1 89 ? -4.509 3.383 26.313 1.00 95.19 89 GLY A N 1
ATOM 702 C CA . GLY A 1 89 ? -5.105 2.306 25.530 1.00 95.19 89 GLY A CA 1
ATOM 703 C C . GLY A 1 89 ? -5.360 2.656 24.065 1.00 95.19 89 GLY A C 1
ATOM 704 O O . GLY A 1 89 ? -6.213 2.020 23.442 1.00 95.19 89 GLY A O 1
ATOM 705 N N . ALA A 1 90 ? -4.695 3.675 23.508 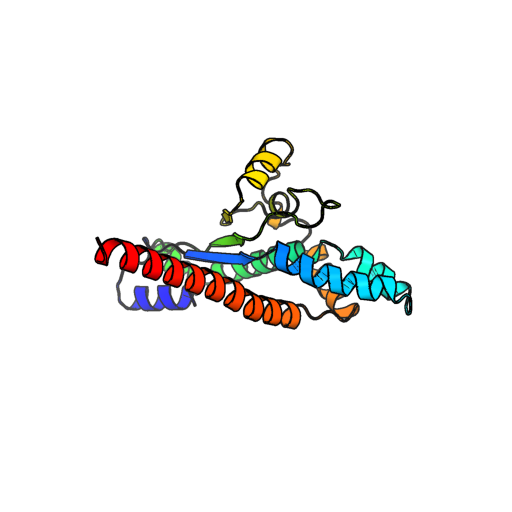1.00 96.81 90 ALA A N 1
ATOM 706 C CA . ALA A 1 90 ? -4.812 3.975 22.083 1.00 96.81 90 ALA A CA 1
ATOM 707 C C . ALA A 1 90 ? -4.329 2.796 21.220 1.00 96.81 90 ALA A C 1
ATOM 709 O O . ALA A 1 90 ? -3.360 2.121 21.549 1.00 96.81 90 ALA A O 1
ATOM 710 N N . ALA A 1 91 ? -5.002 2.574 20.090 1.00 96.44 91 ALA A N 1
ATOM 711 C CA . ALA A 1 91 ? -4.618 1.568 19.102 1.00 96.44 91 ALA A CA 1
ATOM 712 C C . ALA A 1 91 ? -4.005 2.236 17.867 1.00 96.44 91 ALA A C 1
ATOM 714 O O . ALA A 1 91 ? -4.443 3.324 17.475 1.00 96.44 91 ALA A O 1
ATOM 715 N N . VAL A 1 92 ? -3.012 1.593 17.252 1.00 97.19 92 VAL A N 1
ATOM 716 C CA . VAL A 1 92 ? -2.410 2.064 15.998 1.00 97.19 92 VAL A CA 1
ATOM 717 C C . VAL A 1 92 ? -3.455 2.127 14.875 1.00 97.19 92 VAL A C 1
ATOM 719 O O . VAL A 1 92 ? -4.444 1.388 14.880 1.00 97.19 92 VAL A O 1
ATOM 722 N N . GLN A 1 93 ? -3.246 3.009 13.893 1.00 98.00 93 GLN A N 1
ATOM 723 C CA . GLN A 1 93 ? -3.980 2.932 12.627 1.00 98.00 93 GLN A CA 1
ATOM 724 C C . GLN A 1 93 ? -3.278 1.902 11.748 1.00 98.00 93 GLN A C 1
ATOM 726 O O . GLN A 1 93 ? -2.238 2.196 11.167 1.00 98.00 93 GLN A O 1
ATOM 731 N N . ARG A 1 94 ? -3.842 0.698 11.681 1.00 98.44 94 ARG A N 1
ATOM 732 C CA . ARG A 1 94 ? -3.236 -0.437 10.976 1.00 98.44 94 ARG A CA 1
ATOM 733 C C . ARG A 1 94 ? -3.182 -0.188 9.463 1.00 98.44 94 ARG A C 1
ATOM 735 O O . ARG A 1 94 ? -4.209 0.231 8.912 1.00 98.44 94 ARG A O 1
ATOM 742 N N . PRO A 1 95 ? -2.062 -0.462 8.775 1.00 98.50 95 PRO A N 1
ATOM 743 C CA . PRO A 1 95 ? -2.055 -0.565 7.323 1.00 98.50 95 PRO A CA 1
ATOM 744 C C . PRO A 1 95 ? -3.035 -1.655 6.890 1.00 98.50 95 PRO A C 1
ATOM 746 O O . PRO A 1 95 ? -3.056 -2.747 7.463 1.00 98.50 95 PRO A O 1
ATOM 749 N N . LEU A 1 96 ? -3.888 -1.336 5.920 1.00 98.69 96 LEU A N 1
ATOM 750 C CA . LEU A 1 96 ? -4.824 -2.282 5.329 1.00 98.69 96 LEU A CA 1
ATOM 751 C C . LEU A 1 96 ? -4.505 -2.426 3.846 1.00 98.69 96 LEU A C 1
ATOM 753 O O . LEU A 1 96 ? -4.706 -1.489 3.083 1.00 98.69 96 LEU A O 1
ATOM 757 N N . TRP A 1 97 ? -4.045 -3.598 3.436 1.00 98.38 97 TRP A N 1
ATOM 758 C CA . TRP A 1 97 ? -3.763 -3.924 2.044 1.00 98.38 97 TRP A CA 1
ATOM 759 C C . TRP A 1 97 ? -5.077 -4.201 1.311 1.00 98.38 97 TRP A C 1
ATOM 761 O O . TRP A 1 97 ? -5.828 -5.106 1.680 1.00 98.38 97 TRP A O 1
ATOM 771 N N . ALA A 1 98 ? -5.378 -3.382 0.307 1.00 96.19 98 ALA A N 1
ATOM 772 C CA . ALA A 1 98 ? -6.595 -3.450 -0.492 1.00 96.19 98 ALA A CA 1
ATOM 773 C C . ALA A 1 98 ? -6.266 -3.673 -1.971 1.00 96.19 98 ALA A C 1
ATOM 775 O O . ALA A 1 98 ? -5.154 -3.405 -2.432 1.00 96.19 98 ALA A O 1
ATOM 776 N N . SER A 1 99 ? -7.262 -4.112 -2.748 1.00 93.75 99 SER A N 1
ATOM 777 C CA . SER A 1 99 ? -7.079 -4.441 -4.170 1.00 93.75 99 SER A CA 1
ATOM 778 C C . SER A 1 99 ? -5.955 -5.469 -4.358 1.00 93.75 99 SER A C 1
ATOM 780 O O . SER A 1 99 ? -5.026 -5.256 -5.132 1.00 93.75 99 SER A O 1
ATOM 782 N N . THR A 1 100 ? -6.027 -6.567 -3.614 1.00 93.88 100 THR A N 1
ATOM 783 C CA . THR A 1 100 ? -4.978 -7.591 -3.486 1.00 93.88 100 THR A CA 1
ATOM 784 C C . THR A 1 100 ? -5.200 -8.816 -4.374 1.00 93.88 100 THR A C 1
ATOM 786 O O . THR A 1 100 ? -4.492 -9.803 -4.228 1.00 93.88 100 THR A O 1
ATOM 789 N N . SER A 1 101 ? -6.125 -8.755 -5.339 1.00 92.88 101 SER A N 1
ATOM 790 C CA . SER A 1 101 ? -6.152 -9.735 -6.432 1.00 92.88 101 SER A CA 1
ATOM 791 C C . SER A 1 101 ? -5.102 -9.399 -7.477 1.00 92.88 101 SER A C 1
ATOM 793 O O . SER A 1 101 ? -5.085 -8.277 -7.999 1.00 92.88 101 SER A O 1
ATOM 795 N N . THR A 1 102 ? -4.332 -10.402 -7.868 1.00 93.62 102 THR A N 1
ATOM 796 C CA . THR A 1 102 ? -3.488 -10.365 -9.060 1.00 93.62 102 THR A CA 1
ATOM 797 C C . THR A 1 102 ? -4.323 -10.120 -10.316 1.00 93.62 102 THR A C 1
ATOM 799 O O . THR A 1 102 ? -5.434 -10.636 -10.456 1.00 93.62 102 THR A O 1
ATOM 802 N N . LYS A 1 103 ? -3.819 -9.267 -11.214 1.00 93.19 103 LYS A N 1
ATOM 803 C CA . LYS A 1 103 ? -4.493 -8.904 -12.476 1.00 93.19 103 LYS A CA 1
ATOM 804 C C . LYS A 1 103 ? -3.791 -9.455 -13.711 1.00 93.19 103 LYS A C 1
ATOM 806 O O . LYS A 1 103 ? -4.428 -9.573 -14.751 1.00 93.19 103 LYS A O 1
ATOM 811 N N . ASN A 1 104 ? -2.511 -9.791 -13.583 1.00 93.12 104 ASN A N 1
ATOM 812 C CA . ASN A 1 104 ? -1.715 -10.394 -14.638 1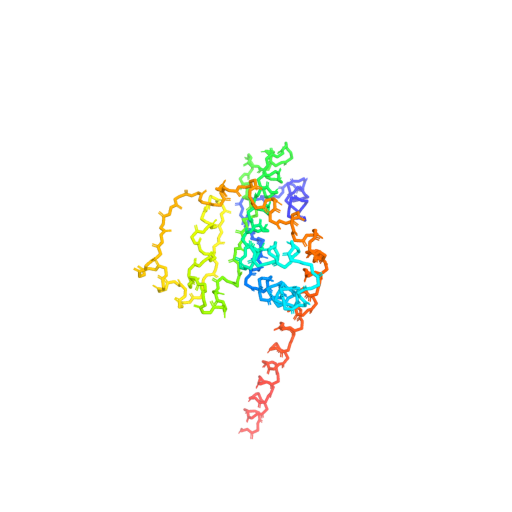.00 93.12 104 ASN A CA 1
ATOM 813 C C . ASN A 1 104 ? -1.645 -11.917 -14.412 1.00 93.12 104 ASN A C 1
ATOM 815 O O . ASN A 1 104 ? -1.145 -12.322 -13.363 1.00 93.12 104 ASN A O 1
ATOM 819 N N . PRO A 1 105 ? -2.129 -12.755 -15.348 1.00 93.88 105 PRO A N 1
ATOM 820 C CA . PRO A 1 105 ? -2.111 -14.212 -15.195 1.00 93.88 105 PRO A CA 1
ATOM 821 C C . PRO A 1 105 ? -0.699 -14.816 -15.134 1.00 93.88 105 PRO A C 1
ATOM 823 O O . PRO A 1 105 ? -0.551 -15.937 -14.661 1.00 93.88 105 PRO A O 1
ATOM 826 N N . GLU A 1 106 ? 0.332 -14.088 -15.571 1.00 94.50 106 GLU A N 1
ATOM 827 C CA . GLU A 1 106 ? 1.730 -14.531 -15.473 1.00 94.50 106 GLU A CA 1
ATOM 828 C C . GLU A 1 106 ? 2.288 -14.426 -14.044 1.00 94.50 106 GLU A C 1
ATOM 830 O O . GLU A 1 106 ? 3.353 -14.964 -13.738 1.00 94.50 106 GLU A O 1
ATOM 835 N N . TYR A 1 107 ? 1.597 -13.710 -13.153 1.00 96.44 107 TYR A N 1
ATOM 836 C CA . TYR A 1 107 ? 1.987 -13.581 -11.754 1.00 96.44 107 TYR A CA 1
ATOM 837 C C . TYR A 1 107 ? 1.209 -14.569 -10.885 1.00 96.44 107 TYR A C 1
ATOM 839 O O . TYR A 1 107 ? 0.078 -14.938 -11.197 1.00 96.44 107 TYR A O 1
ATOM 847 N N . ARG A 1 108 ? 1.790 -14.947 -9.738 1.00 96.69 108 ARG A N 1
ATOM 848 C CA . ARG A 1 108 ? 1.070 -15.726 -8.717 1.00 96.69 108 ARG A CA 1
ATOM 849 C C . ARG A 1 108 ? -0.209 -14.983 -8.325 1.00 96.69 108 ARG A C 1
ATOM 851 O O . ARG A 1 108 ? -0.180 -13.789 -8.024 1.00 96.69 108 ARG A O 1
ATOM 858 N N . ASP A 1 109 ? -1.327 -15.686 -8.280 1.00 96.38 109 ASP A N 1
ATOM 859 C CA . ASP A 1 109 ? -2.633 -15.173 -7.843 1.00 96.38 109 ASP A CA 1
ATOM 860 C C . ASP A 1 109 ? -2.666 -14.742 -6.358 1.00 96.38 109 ASP A C 1
ATOM 862 O O . ASP A 1 109 ? -3.522 -13.949 -5.958 1.00 96.38 109 ASP A O 1
ATOM 866 N N . VAL A 1 110 ? -1.672 -15.180 -5.578 1.00 97.25 110 VAL A N 1
ATOM 867 C CA . VAL A 1 110 ? -1.416 -14.808 -4.175 1.00 97.25 110 VAL A CA 1
ATOM 868 C C . VAL A 1 110 ? -0.266 -13.803 -3.974 1.00 97.25 110 VAL A C 1
ATOM 870 O O . VAL A 1 110 ? 0.116 -13.531 -2.833 1.00 97.25 110 VAL A O 1
ATOM 873 N N . MET A 1 111 ? 0.273 -13.193 -5.043 1.00 97.12 111 MET A N 1
ATOM 874 C CA . MET A 1 111 ? 1.484 -12.343 -4.977 1.00 97.12 111 MET A CA 1
ATOM 875 C C . MET A 1 111 ? 1.388 -11.155 -4.004 1.00 97.12 111 MET A C 1
ATOM 877 O O . MET A 1 111 ? 2.408 -10.673 -3.523 1.00 97.12 111 MET A O 1
ATOM 881 N N . TYR A 1 112 ? 0.181 -10.653 -3.722 1.00 97.88 112 TYR A N 1
ATOM 882 C CA . TYR A 1 112 ? -0.043 -9.534 -2.796 1.00 97.88 112 TYR A CA 1
ATOM 883 C C . TYR A 1 112 ? -0.382 -9.979 -1.370 1.00 97.88 112 TYR A C 1
ATOM 885 O O . TYR A 1 112 ? -0.645 -9.138 -0.509 1.00 97.88 112 TYR A O 1
ATOM 893 N N . VAL A 1 113 ? -0.428 -11.285 -1.112 1.00 97.94 113 VAL A N 1
ATOM 894 C CA . VAL A 1 113 ? -0.701 -11.839 0.216 1.00 97.94 113 VAL A CA 1
ATOM 895 C C . VAL A 1 113 ? 0.613 -12.218 0.875 1.00 97.94 113 VAL A C 1
ATOM 897 O O . VAL A 1 113 ? 0.979 -11.618 1.884 1.00 97.94 113 VAL A O 1
ATOM 900 N N . GLU A 1 114 ? 1.349 -13.145 0.259 1.00 97.81 114 GLU A N 1
ATOM 901 C CA . GLU A 1 114 ? 2.556 -13.762 0.824 1.00 97.81 114 GLU A CA 1
ATOM 902 C C . GLU A 1 114 ? 3.612 -12.736 1.268 1.00 97.81 114 GLU A C 1
ATOM 904 O O . GLU A 1 114 ? 4.090 -12.846 2.393 1.00 97.81 114 GLU A O 1
ATOM 909 N N . PRO A 1 115 ? 3.956 -11.690 0.488 1.00 98.12 115 PRO A N 1
ATOM 910 C CA . PRO A 1 115 ? 5.033 -10.768 0.855 1.00 98.12 115 PRO A CA 1
ATOM 911 C C . PRO A 1 115 ? 4.629 -9.687 1.864 1.00 98.12 115 PRO A C 1
ATOM 913 O O . PRO A 1 115 ? 5.476 -8.877 2.240 1.00 98.12 115 PRO A O 1
ATOM 916 N N . LEU A 1 116 ? 3.346 -9.610 2.240 1.00 98.31 116 LEU A N 1
ATOM 917 C CA . LEU A 1 116 ? 2.781 -8.514 3.038 1.00 98.31 116 LEU A CA 1
ATOM 918 C C . LEU A 1 116 ? 2.226 -8.968 4.395 1.00 98.31 116 LEU A C 1
ATOM 920 O O . LEU A 1 116 ? 1.476 -8.232 5.046 1.00 98.31 116 LEU A O 1
ATOM 924 N N . ILE A 1 117 ? 2.601 -10.171 4.832 1.00 98.62 117 ILE A N 1
ATOM 925 C CA . ILE A 1 117 ? 2.239 -10.719 6.137 1.00 98.62 117 ILE A CA 1
ATOM 926 C C . ILE A 1 117 ? 3.102 -10.046 7.207 1.00 98.62 117 ILE A C 1
ATOM 928 O O . ILE A 1 117 ? 4.330 -10.102 7.167 1.00 98.62 117 ILE A O 1
ATOM 932 N N . GLY A 1 118 ? 2.465 -9.437 8.206 1.00 98.19 118 GLY A N 1
ATOM 933 C CA . GLY A 1 118 ? 3.176 -8.847 9.337 1.00 98.19 118 GLY A CA 1
ATOM 934 C C . GLY A 1 118 ? 2.272 -8.280 10.428 1.00 98.19 118 GLY A C 1
ATOM 935 O O . GLY A 1 118 ? 1.054 -8.171 10.240 1.00 98.19 118 GLY A O 1
ATOM 936 N N . PRO A 1 119 ? 2.850 -7.931 11.589 1.00 98.00 119 PRO A N 1
ATOM 937 C CA . PRO A 1 119 ? 2.091 -7.473 12.741 1.00 98.00 119 PRO A CA 1
ATOM 938 C C . PRO A 1 119 ? 1.392 -6.143 12.465 1.00 98.00 119 PRO A C 1
ATOM 940 O O . PRO A 1 119 ? 1.878 -5.306 11.703 1.00 98.00 119 PRO A O 1
ATOM 943 N N . ASP A 1 120 ? 0.235 -5.960 13.102 1.00 97.75 120 ASP A N 1
ATOM 944 C CA . ASP A 1 120 ? -0.592 -4.754 12.997 1.00 97.75 120 ASP A CA 1
ATOM 945 C C . ASP A 1 120 ? -1.015 -4.387 11.568 1.00 97.75 120 ASP A C 1
ATOM 947 O O . ASP A 1 120 ? -1.327 -3.232 11.285 1.00 97.75 120 ASP A O 1
ATOM 951 N N . THR A 1 121 ? -1.100 -5.375 10.676 1.00 98.44 121 THR A N 1
ATOM 952 C CA . THR A 1 121 ? -1.642 -5.212 9.323 1.00 98.44 121 THR A CA 1
ATOM 953 C C . THR A 1 121 ? -3.005 -5.883 9.177 1.00 98.44 121 THR A C 1
ATOM 955 O O . THR A 1 121 ? -3.427 -6.706 9.994 1.00 98.44 121 THR A O 1
ATOM 958 N N . VAL A 1 122 ? -3.735 -5.491 8.138 1.00 98.38 122 VAL A N 1
ATOM 959 C CA . VAL A 1 122 ? -4.953 -6.155 7.669 1.00 98.38 122 VAL A CA 1
ATOM 960 C C . VAL A 1 122 ? -4.807 -6.355 6.167 1.00 98.38 122 VAL A C 1
ATOM 962 O O . VAL A 1 122 ? -4.311 -5.469 5.483 1.00 98.38 122 VAL A O 1
ATOM 965 N N . ASN A 1 123 ? -5.274 -7.475 5.629 1.00 97.88 123 ASN A N 1
ATOM 966 C CA . ASN A 1 123 ? -5.433 -7.646 4.188 1.00 97.88 123 ASN A CA 1
ATOM 967 C C . ASN A 1 123 ? -6.907 -7.932 3.900 1.00 97.88 123 ASN A C 1
ATOM 969 O O . ASN A 1 123 ? -7.485 -8.848 4.485 1.00 97.88 123 ASN A O 1
ATOM 973 N N . THR A 1 124 ? -7.534 -7.116 3.055 1.00 96.88 124 THR A N 1
ATOM 974 C CA . THR A 1 124 ? -8.907 -7.356 2.598 1.00 96.88 124 THR A CA 1
ATOM 975 C C . THR A 1 124 ? -8.850 -8.107 1.283 1.00 96.88 124 THR A C 1
ATOM 977 O O . THR A 1 124 ? -8.642 -7.506 0.227 1.00 96.88 124 THR A O 1
ATOM 980 N N . LEU A 1 125 ? -9.023 -9.419 1.373 1.00 94.62 125 LEU A N 1
ATOM 981 C CA . LEU A 1 125 ? -8.965 -10.328 0.242 1.00 94.62 125 LEU A CA 1
ATOM 982 C C . LEU A 1 125 ? -10.371 -10.537 -0.341 1.00 94.62 125 LEU A C 1
ATOM 984 O O . LEU A 1 125 ? -11.324 -10.696 0.426 1.00 94.62 125 LEU A O 1
ATOM 988 N N . PRO A 1 126 ? -10.531 -10.554 -1.672 1.00 92.94 126 PRO A N 1
ATOM 989 C CA . PRO A 1 126 ? -11.720 -11.130 -2.282 1.00 92.94 126 PRO A CA 1
ATOM 990 C C . PRO A 1 126 ? -11.722 -12.650 -2.114 1.00 92.94 126 PRO A C 1
ATOM 992 O O . PRO A 1 126 ? -10.668 -13.264 -1.956 1.00 92.94 126 PRO A O 1
ATOM 995 N N . GLU A 1 127 ? -12.911 -13.244 -2.192 1.00 95.50 127 GLU A N 1
ATOM 996 C CA . GLU A 1 127 ? -13.145 -14.675 -1.969 1.00 95.50 127 GLU A CA 1
ATOM 997 C C . GLU A 1 127 ? -12.204 -15.566 -2.788 1.00 95.50 127 GLU A C 1
ATOM 999 O O . GLU A 1 127 ? -11.542 -16.424 -2.216 1.00 95.50 127 GLU A O 1
ATOM 1004 N N . GLN A 1 128 ? -12.008 -15.272 -4.078 1.00 95.31 128 GLN A N 1
ATOM 1005 C CA . GLN A 1 128 ? -11.122 -16.075 -4.931 1.00 95.31 128 GLN A CA 1
ATOM 1006 C C . GLN A 1 128 ? -9.660 -16.057 -4.456 1.00 95.31 128 GLN A C 1
ATOM 1008 O O . GLN A 1 128 ? -8.961 -17.059 -4.548 1.00 95.31 128 GLN A O 1
ATOM 1013 N N . THR A 1 129 ? -9.177 -14.927 -3.927 1.00 96.38 129 THR A N 1
ATOM 1014 C CA . THR A 1 129 ? -7.809 -14.838 -3.390 1.00 96.38 129 THR A CA 1
ATOM 1015 C C . THR A 1 129 ? -7.696 -15.545 -2.037 1.00 96.38 129 THR A C 1
ATOM 1017 O O . THR A 1 129 ? -6.635 -16.075 -1.720 1.00 96.38 129 THR A O 1
ATOM 1020 N N . ILE A 1 130 ? -8.774 -15.584 -1.242 1.00 97.19 130 ILE A N 1
ATOM 1021 C CA . ILE A 1 130 ? -8.826 -16.386 -0.009 1.00 97.19 130 ILE A CA 1
ATOM 1022 C C . ILE A 1 130 ? -8.722 -17.873 -0.356 1.00 97.19 130 ILE A C 1
ATOM 1024 O O . ILE A 1 130 ? -7.923 -18.576 0.256 1.00 97.19 130 ILE A O 1
ATOM 1028 N N . GLU A 1 131 ? -9.494 -18.334 -1.341 1.00 97.94 131 GLU A N 1
ATOM 1029 C CA . GLU A 1 131 ? -9.473 -19.721 -1.816 1.00 97.94 131 GLU A CA 1
ATOM 1030 C C . GLU A 1 131 ? -8.096 -20.109 -2.367 1.00 97.94 131 GLU A C 1
ATOM 1032 O O . GLU A 1 131 ? -7.538 -21.114 -1.935 1.00 97.94 131 GLU A O 1
ATOM 1037 N N . ALA A 1 132 ? -7.504 -19.281 -3.236 1.00 97.81 132 ALA A N 1
ATOM 1038 C CA . ALA A 1 132 ? -6.163 -19.515 -3.778 1.00 97.81 132 ALA A CA 1
ATOM 1039 C C . ALA A 1 132 ? -5.094 -19.589 -2.675 1.00 97.81 132 ALA A C 1
ATOM 1041 O O . ALA A 1 132 ? -4.285 -20.515 -2.637 1.00 97.81 132 ALA A O 1
ATOM 1042 N N . PHE A 1 133 ? -5.127 -18.659 -1.715 1.00 98.00 133 PHE A N 1
ATOM 1043 C CA . PHE A 1 133 ? -4.185 -18.680 -0.596 1.00 98.00 133 PHE A CA 1
ATOM 1044 C C . PHE A 1 133 ? -4.380 -19.900 0.313 1.00 98.00 133 PHE A C 1
ATOM 1046 O O . PHE A 1 133 ? -3.401 -20.442 0.818 1.00 98.00 133 PHE A O 1
ATOM 1053 N N . ALA A 1 134 ? -5.619 -20.352 0.515 1.00 97.88 134 ALA A N 1
ATOM 1054 C CA . ALA A 1 134 ? -5.902 -21.559 1.287 1.00 97.88 134 ALA A CA 1
ATOM 1055 C C . ALA A 1 134 ? -5.448 -22.847 0.575 1.00 97.88 134 ALA A C 1
ATOM 1057 O O . ALA A 1 134 ? -5.066 -23.800 1.251 1.00 97.88 134 ALA A O 1
ATOM 1058 N N . ASP A 1 135 ? -5.497 -22.875 -0.758 1.00 98.31 135 ASP A N 1
ATOM 1059 C CA . ASP A 1 135 ? -5.074 -24.010 -1.581 1.00 98.31 135 ASP A CA 1
ATOM 1060 C C . ASP A 1 135 ? -3.543 -24.137 -1.651 1.00 98.31 135 ASP A C 1
ATOM 1062 O O . ASP A 1 135 ? -2.994 -25.204 -1.370 1.00 98.31 135 ASP A O 1
ATOM 1066 N N . HIS A 1 136 ? -2.841 -23.049 -1.984 1.00 97.94 136 HIS A N 1
ATOM 1067 C CA . HIS A 1 136 ? -1.409 -23.109 -2.307 1.00 97.94 136 HIS A CA 1
ATOM 1068 C C . HIS A 1 136 ? -0.584 -21.894 -1.842 1.00 97.94 136 HIS A C 1
ATOM 1070 O O . HIS A 1 136 ? 0.541 -21.691 -2.312 1.00 97.94 136 HIS A O 1
ATOM 1076 N N . GLY A 1 137 ? -1.119 -21.075 -0.935 1.00 97.31 137 GLY A N 1
ATOM 1077 C CA . GLY A 1 137 ? -0.397 -19.942 -0.363 1.00 97.31 137 GLY A CA 1
ATOM 1078 C C . GLY A 1 137 ? 0.676 -20.358 0.645 1.00 97.31 137 GLY A C 1
ATOM 1079 O O . GLY A 1 137 ? 0.515 -21.311 1.410 1.00 97.31 137 GLY A O 1
ATOM 1080 N N . GLU A 1 138 ? 1.767 -19.597 0.694 1.00 97.56 138 GLU A N 1
ATOM 1081 C CA . GLU A 1 138 ? 2.825 -19.781 1.686 1.00 97.56 138 GLU A CA 1
ATOM 1082 C C . GLU A 1 138 ? 2.659 -18.824 2.877 1.00 97.56 138 GLU A C 1
ATOM 1084 O O . GLU A 1 138 ? 2.777 -17.600 2.765 1.00 97.56 138 GLU A O 1
ATOM 1089 N N . LEU A 1 139 ? 2.407 -19.386 4.065 1.00 96.31 139 LEU A N 1
ATOM 1090 C CA . LEU A 1 139 ? 2.299 -18.623 5.310 1.00 96.31 139 LEU A CA 1
ATOM 1091 C C . LEU A 1 139 ? 3.659 -18.533 6.012 1.00 96.31 139 LEU A C 1
ATOM 1093 O O . LEU A 1 139 ? 3.974 -19.323 6.904 1.00 96.31 139 LEU A O 1
ATOM 1097 N N . VAL A 1 140 ? 4.447 -17.530 5.634 1.00 97.62 140 VAL A N 1
ATOM 1098 C CA . VAL A 1 140 ? 5.692 -17.173 6.325 1.00 97.62 140 VAL A CA 1
ATOM 1099 C C . VAL A 1 140 ? 5.449 -15.940 7.192 1.00 97.62 140 VAL A C 1
ATOM 1101 O O . VAL A 1 140 ? 4.877 -14.941 6.755 1.00 97.62 140 VAL A O 1
ATOM 1104 N N . ALA A 1 141 ? 5.832 -16.018 8.465 1.00 96.50 141 ALA A N 1
ATOM 1105 C CA . ALA A 1 141 ? 5.606 -14.925 9.399 1.00 96.50 141 ALA A CA 1
ATOM 1106 C C . ALA A 1 141 ? 6.499 -13.722 9.065 1.00 96.50 141 ALA A C 1
ATOM 1108 O O . ALA A 1 141 ? 7.703 -13.872 8.887 1.00 96.50 141 ALA A O 1
ATOM 1109 N N . ASN A 1 142 ? 5.911 -12.524 9.105 1.00 97.56 142 ASN A N 1
ATOM 1110 C CA . ASN A 1 142 ? 6.624 -11.245 9.056 1.00 97.56 142 ASN A CA 1
ATOM 1111 C C . ASN A 1 142 ? 7.379 -10.938 7.743 1.00 97.56 142 ASN A C 1
ATOM 1113 O O . ASN A 1 142 ? 8.312 -10.137 7.742 1.00 97.56 142 ASN A O 1
ATOM 1117 N N . THR A 1 143 ? 6.941 -11.502 6.617 1.00 98.56 143 THR A N 1
ATOM 1118 C CA . THR A 1 143 ? 7.504 -11.250 5.276 1.00 98.56 143 THR A CA 1
ATOM 1119 C C . THR A 1 143 ? 7.431 -9.795 4.814 1.00 98.56 143 THR A C 1
ATOM 1121 O O . THR A 1 143 ? 8.175 -9.394 3.912 1.00 98.56 143 THR A O 1
ATOM 1124 N N . ILE A 1 144 ? 6.576 -8.974 5.437 1.00 98.56 144 ILE A N 1
ATOM 1125 C CA . ILE A 1 144 ? 6.533 -7.523 5.203 1.00 98.56 144 ILE A CA 1
ATOM 1126 C C . ILE A 1 144 ? 7.878 -6.841 5.523 1.00 98.56 144 ILE A C 1
ATOM 1128 O O . ILE A 1 144 ? 8.179 -5.796 4.951 1.00 98.56 144 ILE A O 1
ATOM 1132 N N . GLU A 1 145 ? 8.691 -7.431 6.408 1.00 98.38 145 GLU A N 1
ATOM 1133 C CA . GLU A 1 145 ? 10.023 -6.941 6.796 1.00 98.38 145 GLU A CA 1
ATOM 1134 C C . GLU A 1 145 ? 11.154 -7.519 5.931 1.00 98.38 145 GLU A C 1
ATOM 1136 O O . GLU A 1 145 ? 12.296 -7.069 6.032 1.00 98.38 145 GLU A O 1
ATOM 1141 N N . ASP A 1 146 ? 10.871 -8.498 5.072 1.00 98.19 146 ASP A N 1
ATOM 1142 C CA . ASP A 1 146 ? 11.893 -9.080 4.209 1.00 98.19 146 ASP A CA 1
ATOM 1143 C C . ASP A 1 146 ? 12.226 -8.131 3.055 1.00 98.19 146 ASP A C 1
ATOM 1145 O O . ASP A 1 146 ? 11.355 -7.449 2.513 1.00 98.19 146 ASP A O 1
ATOM 1149 N N . GLY A 1 147 ? 13.482 -8.112 2.619 1.00 97.94 147 GLY A N 1
ATOM 1150 C CA . GLY A 1 147 ? 13.872 -7.448 1.376 1.00 97.94 147 GLY A CA 1
ATOM 1151 C C . GLY A 1 147 ? 13.617 -5.930 1.324 1.00 97.94 147 GLY A C 1
ATOM 1152 O O . GLY A 1 147 ? 13.272 -5.392 0.271 1.00 97.94 147 GLY A O 1
ATOM 1153 N N . ILE A 1 148 ? 13.703 -5.218 2.456 1.00 98.50 148 ILE A N 1
ATOM 1154 C CA . ILE A 1 148 ? 13.437 -3.764 2.516 1.00 98.50 148 ILE A CA 1
ATOM 1155 C C . ILE A 1 148 ? 14.434 -2.960 1.673 1.00 98.50 148 ILE A C 1
ATOM 1157 O O . ILE A 1 148 ? 14.066 -1.940 1.084 1.00 98.50 148 ILE A O 1
ATOM 1161 N N . THR A 1 149 ? 15.689 -3.404 1.607 1.00 98.50 149 THR A N 1
ATOM 1162 C CA . THR A 1 149 ? 16.722 -2.762 0.782 1.00 98.50 149 THR A CA 1
ATOM 1163 C C . THR A 1 149 ? 16.382 -2.896 -0.699 1.00 98.50 149 THR A C 1
ATOM 1165 O O . THR A 1 149 ? 16.444 -1.922 -1.440 1.00 98.50 149 THR A O 1
ATOM 1168 N N . GLU A 1 150 ? 15.936 -4.075 -1.115 1.00 98.19 150 GLU A N 1
ATOM 1169 C CA . GLU A 1 150 ? 15.507 -4.399 -2.470 1.00 98.19 150 GLU A CA 1
ATOM 1170 C C . GLU A 1 150 ? 14.233 -3.635 -2.840 1.00 98.19 150 GLU A C 1
ATOM 1172 O O . GLU A 1 150 ? 14.134 -3.109 -3.945 1.00 98.19 150 GLU A O 1
ATOM 1177 N N . ALA A 1 151 ? 13.284 -3.505 -1.908 1.00 98.50 151 ALA A N 1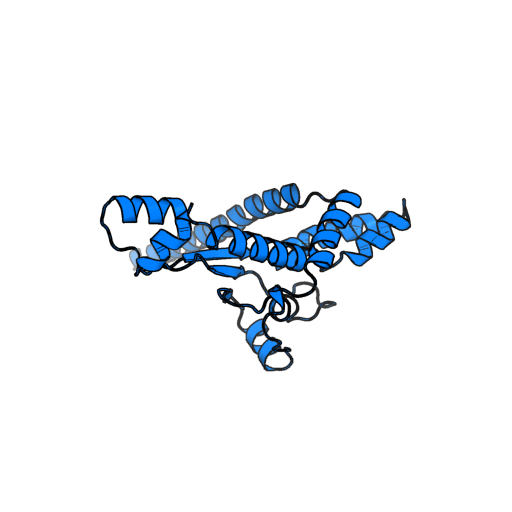
ATOM 1178 C CA . ALA A 1 151 ? 12.097 -2.674 -2.089 1.00 98.50 151 ALA A CA 1
ATOM 1179 C C . ALA A 1 151 ? 12.471 -1.203 -2.326 1.00 98.50 151 ALA A C 1
ATOM 1181 O O . ALA A 1 151 ? 11.936 -0.563 -3.229 1.00 98.50 151 ALA A O 1
ATOM 1182 N N . ARG A 1 152 ? 13.425 -0.667 -1.555 1.00 98.44 152 ARG A N 1
ATOM 1183 C CA . ARG A 1 152 ? 13.941 0.692 -1.765 1.00 98.44 152 ARG A CA 1
ATOM 1184 C C . ARG A 1 152 ? 14.607 0.831 -3.130 1.00 98.44 152 ARG A C 1
ATOM 1186 O O . ARG A 1 152 ? 14.254 1.746 -3.869 1.00 98.44 152 ARG A O 1
ATOM 1193 N N . GLN A 1 153 ? 15.488 -0.104 -3.478 1.00 98.44 153 GLN A N 1
ATOM 1194 C CA . GLN A 1 153 ? 16.174 -0.103 -4.766 1.00 98.44 153 GLN A CA 1
ATOM 1195 C C . GLN A 1 153 ? 15.186 -0.177 -5.934 1.00 98.44 153 GLN A C 1
ATOM 1197 O O . GLN A 1 153 ? 15.370 0.523 -6.919 1.00 98.44 153 GLN A O 1
ATOM 1202 N N . ALA A 1 154 ? 14.108 -0.960 -5.824 1.00 98.44 154 ALA A N 1
ATOM 1203 C CA . ALA A 1 154 ? 13.091 -1.048 -6.869 1.00 98.44 154 ALA A CA 1
ATOM 1204 C C . ALA A 1 154 ? 12.400 0.302 -7.132 1.00 98.44 154 ALA A C 1
ATOM 1206 O O . ALA A 1 154 ? 12.131 0.636 -8.283 1.00 98.44 154 ALA A O 1
ATOM 1207 N N . LEU A 1 155 ? 12.132 1.099 -6.091 1.00 98.31 155 LEU A N 1
ATOM 1208 C CA . LEU A 1 155 ? 11.537 2.429 -6.271 1.00 98.31 155 LEU A CA 1
ATOM 1209 C C . LEU A 1 155 ? 12.543 3.456 -6.812 1.00 98.31 155 LEU A C 1
ATOM 1211 O O . LEU A 1 155 ? 12.164 4.324 -7.595 1.00 98.31 155 LEU A O 1
ATOM 1215 N N . GLU A 1 156 ? 13.816 3.350 -6.434 1.00 98.06 156 GLU A N 1
ATOM 1216 C CA . GLU A 1 156 ? 14.892 4.170 -7.010 1.00 98.06 156 GLU A CA 1
ATOM 1217 C C . GLU A 1 156 ? 15.096 3.838 -8.497 1.00 98.06 156 GLU A C 1
ATOM 1219 O O . GLU A 1 156 ? 15.113 4.727 -9.348 1.00 98.06 156 GLU A O 1
ATOM 1224 N N . ASP A 1 157 ? 15.141 2.549 -8.831 1.00 97.88 157 ASP A N 1
ATOM 1225 C CA . ASP A 1 157 ? 15.241 2.045 -10.199 1.00 97.88 157 ASP A CA 1
ATOM 1226 C C . ASP A 1 157 ? 14.041 2.459 -11.059 1.00 97.88 157 ASP A C 1
ATOM 1228 O O . ASP A 1 157 ? 14.209 2.755 -12.245 1.00 97.88 157 ASP A O 1
ATOM 1232 N N . LEU A 1 158 ? 12.841 2.520 -10.470 1.00 98.31 158 LEU A N 1
ATOM 1233 C CA . LEU A 1 158 ? 11.639 3.017 -11.137 1.00 98.31 158 LEU A CA 1
ATOM 1234 C C . LEU A 1 158 ? 11.805 4.479 -11.584 1.00 98.31 158 LEU A C 1
ATOM 1236 O O . LEU A 1 158 ? 11.511 4.819 -12.735 1.00 98.31 158 LEU A O 1
ATOM 1240 N N . ALA A 1 159 ? 12.353 5.323 -10.709 1.00 97.25 159 ALA A N 1
ATOM 1241 C CA . ALA A 1 159 ? 12.660 6.710 -11.041 1.00 97.25 159 ALA A CA 1
ATOM 1242 C C . ALA A 1 159 ? 13.764 6.810 -12.109 1.00 97.25 159 ALA A C 1
ATOM 1244 O O . ALA A 1 159 ? 13.658 7.624 -13.028 1.00 97.25 159 ALA A O 1
ATOM 1245 N N . GLU A 1 160 ? 14.788 5.950 -12.059 1.00 95.69 160 GLU A N 1
ATOM 1246 C CA . GLU A 1 160 ? 15.847 5.906 -13.079 1.00 95.69 160 GLU A CA 1
ATOM 1247 C C . GLU A 1 160 ? 15.331 5.524 -14.474 1.00 95.69 160 GLU A C 1
ATOM 1249 O O . GLU A 1 160 ? 15.842 6.017 -15.486 1.00 95.69 160 GLU A O 1
ATOM 1254 N N . VAL A 1 161 ? 14.301 4.673 -14.562 1.00 96.38 161 VAL A N 1
ATOM 1255 C CA . VAL A 1 161 ? 13.636 4.387 -15.844 1.00 96.38 161 VAL A CA 1
ATOM 1256 C C . VAL A 1 161 ? 12.645 5.486 -16.257 1.00 96.38 161 VAL A C 1
ATOM 1258 O O . VAL A 1 161 ? 12.079 5.435 -17.350 1.00 96.38 161 VAL A O 1
ATOM 1261 N N . GLY A 1 162 ? 12.521 6.550 -15.464 1.00 95.94 162 GLY A N 1
ATOM 1262 C CA . GLY A 1 162 ? 11.733 7.739 -15.774 1.00 95.94 162 GLY A CA 1
ATOM 1263 C C . GLY A 1 162 ? 10.257 7.624 -15.408 1.00 95.94 162 GLY A C 1
ATOM 1264 O O . GLY A 1 162 ? 9.461 8.403 -15.930 1.00 95.94 162 GLY A O 1
ATOM 1265 N N . ILE A 1 163 ? 9.888 6.671 -14.547 1.00 97.81 163 ILE A N 1
ATOM 1266 C CA . ILE A 1 163 ? 8.532 6.555 -14.008 1.00 97.81 163 ILE A CA 1
ATOM 1267 C C . ILE A 1 163 ? 8.514 7.175 -12.612 1.00 97.81 163 ILE A C 1
ATOM 1269 O O . ILE A 1 163 ? 9.249 6.773 -11.714 1.00 97.81 163 ILE A O 1
ATOM 1273 N N . ASP A 1 164 ? 7.651 8.166 -12.438 1.00 97.25 164 ASP A N 1
ATOM 1274 C CA . ASP A 1 164 ? 7.469 8.882 -11.181 1.00 97.25 164 ASP A CA 1
ATOM 1275 C C . ASP A 1 164 ? 6.287 8.278 -10.414 1.00 97.25 164 ASP A C 1
ATOM 1277 O O . ASP A 1 164 ? 5.133 8.402 -10.838 1.00 97.25 164 ASP A O 1
ATOM 1281 N N . LEU A 1 165 ? 6.576 7.606 -9.295 1.00 96.75 165 LEU A N 1
ATOM 1282 C CA . LEU A 1 165 ? 5.545 6.950 -8.493 1.00 96.75 165 LEU A CA 1
ATOM 1283 C C . LEU A 1 165 ? 4.543 7.952 -7.908 1.00 96.75 165 LEU A C 1
ATOM 1285 O O . LEU A 1 165 ? 3.376 7.599 -7.777 1.00 96.75 165 LEU A O 1
ATOM 1289 N N . GLU A 1 166 ? 4.954 9.185 -7.598 1.00 95.88 166 GLU A N 1
ATOM 1290 C CA . GLU A 1 166 ? 4.047 10.206 -7.060 1.00 95.88 166 GLU A CA 1
ATOM 1291 C C . GLU A 1 166 ? 2.978 10.555 -8.100 1.00 95.88 166 GLU A C 1
ATOM 1293 O O . GLU A 1 166 ? 1.783 10.433 -7.826 1.00 95.88 166 GLU A O 1
ATOM 1298 N N . LYS A 1 167 ? 3.394 10.818 -9.346 1.00 97.38 167 LYS A N 1
ATOM 1299 C CA . LYS A 1 167 ? 2.467 11.067 -10.466 1.00 97.38 167 LYS A CA 1
ATOM 1300 C C . LYS A 1 167 ? 1.560 9.878 -10.760 1.00 97.38 167 LYS A C 1
ATOM 1302 O O . LYS A 1 167 ? 0.378 10.063 -11.044 1.00 97.38 167 LYS A O 1
ATOM 1307 N N . VAL A 1 168 ? 2.102 8.661 -10.694 1.00 97.44 168 VAL A N 1
ATOM 1308 C CA . VAL A 1 168 ? 1.307 7.430 -10.819 1.00 97.44 168 VAL A CA 1
ATOM 1309 C C . VAL A 1 168 ? 0.236 7.395 -9.733 1.00 97.44 168 VAL A C 1
ATOM 1311 O O . VAL A 1 168 ? -0.931 7.146 -10.030 1.00 97.44 168 VAL A O 1
ATOM 1314 N N . THR A 1 169 ? 0.598 7.663 -8.477 1.00 95.25 169 THR A N 1
ATOM 1315 C CA . THR A 1 169 ? -0.367 7.646 -7.375 1.00 95.25 169 THR A CA 1
ATOM 1316 C C . THR A 1 169 ? -1.392 8.774 -7.464 1.00 95.25 169 THR A C 1
ATOM 1318 O O . THR A 1 169 ? -2.561 8.511 -7.193 1.00 95.25 169 THR A O 1
ATOM 1321 N N . ASP A 1 170 ? -1.015 9.970 -7.919 1.00 96.50 170 ASP A N 1
ATOM 1322 C CA . ASP A 1 170 ? -1.944 11.085 -8.144 1.00 96.50 170 ASP A CA 1
ATOM 1323 C C . ASP A 1 170 ? -3.000 10.726 -9.193 1.00 96.50 170 ASP A C 1
ATOM 1325 O O . ASP A 1 170 ? -4.202 10.861 -8.945 1.00 96.50 170 ASP A O 1
ATOM 1329 N N . GLN A 1 171 ? -2.566 10.167 -10.327 1.00 96.81 171 GLN A N 1
ATOM 1330 C CA . GLN A 1 171 ? -3.473 9.668 -11.360 1.00 96.81 171 GLN A CA 1
ATOM 1331 C C . GLN A 1 171 ? -4.411 8.588 -10.798 1.00 96.81 171 GLN A C 1
ATOM 1333 O O . GLN A 1 171 ? -5.621 8.621 -11.027 1.00 96.81 171 GLN A O 1
ATOM 1338 N N . LEU A 1 172 ? -3.878 7.631 -10.032 1.00 95.81 172 LEU A N 1
ATOM 1339 C CA . LEU A 1 172 ? -4.682 6.560 -9.437 1.00 95.81 172 LEU A CA 1
ATOM 1340 C C . LEU A 1 172 ? -5.691 7.070 -8.402 1.00 95.81 172 LEU A C 1
ATOM 1342 O O . LEU A 1 172 ? -6.745 6.449 -8.235 1.00 95.81 172 LEU A O 1
ATOM 1346 N N . VAL A 1 173 ? -5.391 8.169 -7.706 1.00 94.56 173 VAL A N 1
ATOM 1347 C CA . VAL A 1 173 ? -6.332 8.832 -6.796 1.00 94.56 173 VAL A CA 1
ATOM 1348 C C . VAL A 1 173 ? -7.466 9.473 -7.590 1.00 94.56 173 VAL A C 1
ATOM 1350 O O . VAL A 1 173 ? -8.627 9.225 -7.263 1.00 94.56 173 VAL A O 1
ATOM 1353 N N . GLU A 1 174 ? -7.159 10.229 -8.645 1.00 94.50 174 GLU A N 1
ATOM 1354 C CA . GLU A 1 174 ? -8.167 10.869 -9.500 1.00 94.50 174 GLU A CA 1
ATOM 1355 C C . GLU A 1 174 ? -9.095 9.833 -10.155 1.00 94.50 174 GLU A C 1
ATOM 1357 O O . GLU A 1 174 ? -10.316 9.868 -9.972 1.00 94.50 174 GLU A O 1
ATOM 1362 N N . GLU A 1 175 ? -8.522 8.828 -10.821 1.00 92.56 175 GLU A N 1
ATOM 1363 C CA . GLU A 1 175 ? -9.287 7.717 -11.398 1.00 92.56 175 GLU A CA 1
ATOM 1364 C C . GLU A 1 175 ? -10.045 6.924 -10.327 1.00 92.56 175 GLU A C 1
ATOM 1366 O O . GLU A 1 175 ? -11.147 6.416 -10.558 1.00 92.56 175 GLU A O 1
ATOM 1371 N N . GLY A 1 176 ? -9.440 6.781 -9.147 1.00 90.81 176 GLY A N 1
ATOM 1372 C CA . GLY A 1 176 ? -10.024 6.100 -8.006 1.00 90.81 176 GLY A CA 1
ATOM 1373 C C . GLY A 1 176 ? -11.314 6.769 -7.554 1.00 90.81 176 GLY A C 1
ATOM 1374 O O . GLY A 1 176 ? -12.312 6.070 -7.388 1.00 90.81 176 GLY A O 1
ATOM 1375 N N . ILE A 1 177 ? -11.312 8.098 -7.410 1.00 92.62 177 ILE A N 1
ATOM 1376 C CA . ILE A 1 177 ? -12.495 8.888 -7.044 1.00 92.62 177 ILE A CA 1
ATOM 1377 C C . ILE A 1 177 ? -13.617 8.645 -8.053 1.00 92.62 177 ILE A C 1
ATOM 1379 O O . ILE A 1 177 ? -14.731 8.307 -7.650 1.00 92.62 177 ILE A O 1
ATOM 1383 N N . GLN A 1 178 ? -13.319 8.727 -9.351 1.00 91.50 178 GLN A N 1
ATOM 1384 C CA . GLN A 1 178 ? -14.328 8.527 -10.390 1.00 91.50 178 GLN A CA 1
ATOM 1385 C C . GLN A 1 178 ? -14.941 7.117 -10.333 1.00 91.50 178 GLN A C 1
ATOM 1387 O O . GLN A 1 178 ? -16.163 6.964 -10.340 1.00 91.50 178 GLN A O 1
ATOM 1392 N N . LYS A 1 179 ? -14.106 6.086 -10.128 1.00 90.12 179 LYS A N 1
ATOM 1393 C CA . LYS A 1 179 ? -14.548 4.688 -9.957 1.00 90.12 179 LYS A CA 1
ATOM 1394 C C . LYS A 1 179 ? -15.417 4.452 -8.716 1.00 90.12 179 LYS A C 1
ATOM 1396 O O . LYS A 1 179 ? -16.059 3.408 -8.643 1.00 90.12 179 LYS A O 1
ATOM 1401 N N . PHE A 1 180 ? -15.447 5.367 -7.746 1.00 89.75 180 PHE A N 1
ATOM 1402 C CA . PHE A 1 180 ? -16.401 5.331 -6.630 1.00 89.75 180 PHE A CA 1
ATOM 1403 C C . PHE A 1 180 ? -17.668 6.144 -6.913 1.00 89.75 180 PHE A C 1
ATOM 1405 O O . PHE A 1 180 ? -18.759 5.723 -6.525 1.00 89.75 180 PHE A O 1
ATOM 1412 N N . VAL A 1 181 ? -17.539 7.289 -7.587 1.00 93.56 181 VAL A N 1
ATOM 1413 C CA . VAL A 1 181 ? -18.669 8.169 -7.916 1.00 93.56 181 VAL A CA 1
ATOM 1414 C C . VAL A 1 181 ? -19.631 7.491 -8.893 1.00 93.56 181 VAL A C 1
ATOM 1416 O O . VAL A 1 181 ? -20.834 7.465 -8.628 1.00 93.56 181 VAL A O 1
ATOM 1419 N N . ASP A 1 182 ? -19.131 6.888 -9.974 1.00 92.56 182 ASP A N 1
ATOM 1420 C CA . ASP A 1 182 ? -19.995 6.341 -11.031 1.00 92.56 182 ASP A CA 1
ATOM 1421 C C . ASP A 1 182 ? -20.904 5.196 -10.553 1.00 92.56 182 ASP A C 1
ATOM 1423 O O . ASP A 1 182 ? -22.120 5.251 -10.796 1.00 92.56 182 ASP A O 1
ATOM 1427 N N . PRO A 1 183 ? -20.403 4.178 -9.817 1.00 93.50 183 PRO A N 1
ATOM 1428 C CA . PRO A 1 183 ? -21.269 3.127 -9.289 1.00 93.50 183 PRO A CA 1
ATOM 1429 C C . PRO A 1 183 ? -22.267 3.660 -8.261 1.00 93.50 183 PRO A C 1
ATOM 1431 O O . PRO A 1 183 ? -23.393 3.171 -8.192 1.00 93.50 183 PRO A O 1
ATOM 1434 N N . PHE A 1 184 ? -21.893 4.681 -7.483 1.00 94.44 184 PHE A N 1
ATOM 1435 C CA . PHE A 1 184 ? -22.795 5.293 -6.511 1.00 94.44 184 PHE A CA 1
ATOM 1436 C C . PHE A 1 184 ? -23.949 6.038 -7.192 1.00 94.44 184 PHE A C 1
ATOM 1438 O O . PHE A 1 184 ? -25.106 5.869 -6.809 1.00 94.44 184 PHE A O 1
ATOM 1445 N N . VAL A 1 185 ? -23.667 6.806 -8.248 1.00 94.69 185 VAL A N 1
ATOM 1446 C CA . VAL A 1 185 ? -24.707 7.449 -9.067 1.00 94.69 185 VAL A CA 1
ATOM 1447 C C . VAL A 1 185 ? -25.618 6.399 -9.709 1.00 94.69 185 VAL A C 1
ATOM 1449 O O . VAL A 1 185 ? -26.841 6.539 -9.669 1.00 94.69 185 VAL A O 1
ATOM 1452 N N . THR A 1 186 ? -25.039 5.317 -10.232 1.00 95.19 186 THR A N 1
ATOM 1453 C CA . THR A 1 186 ? -25.788 4.195 -1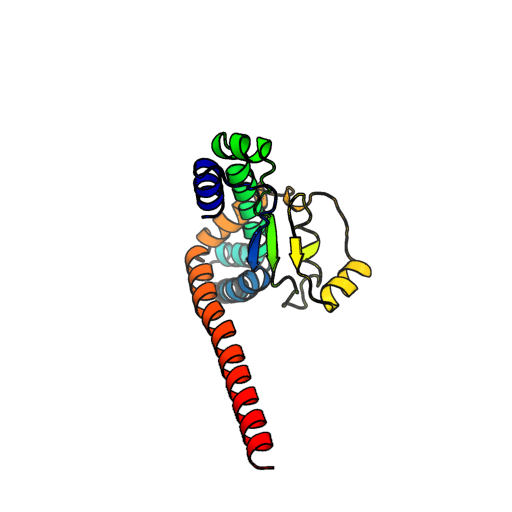0.822 1.00 95.19 186 THR A CA 1
ATOM 1454 C C . THR A 1 186 ? -26.723 3.532 -9.806 1.00 95.19 186 THR A C 1
ATOM 1456 O O . THR A 1 186 ? -27.896 3.291 -10.100 1.00 95.19 186 THR A O 1
ATOM 1459 N N . LEU A 1 187 ? -26.239 3.296 -8.582 1.00 96.06 187 LEU A N 1
ATOM 1460 C CA . LEU A 1 187 ? -27.041 2.780 -7.473 1.00 96.06 187 LEU A CA 1
ATOM 1461 C C . LEU A 1 187 ? -28.213 3.715 -7.140 1.00 96.06 187 LEU A C 1
ATOM 1463 O O . LEU A 1 187 ? -29.348 3.257 -7.022 1.00 96.06 187 LEU A O 1
ATOM 1467 N N . LEU A 1 188 ? -27.965 5.023 -7.018 1.00 96.75 188 LEU A N 1
ATOM 1468 C CA . LEU A 1 188 ? -29.017 5.998 -6.712 1.00 96.75 188 LEU A CA 1
ATOM 1469 C C . LEU A 1 188 ? -30.087 6.067 -7.805 1.00 96.75 188 LEU A C 1
ATOM 1471 O O . LEU A 1 188 ? -31.271 6.184 -7.490 1.00 96.75 188 LEU A O 1
ATOM 1475 N N . ASN A 1 189 ? -29.692 5.981 -9.075 1.00 96.06 189 ASN A N 1
ATOM 1476 C CA . ASN A 1 189 ? -30.641 5.938 -10.186 1.00 96.06 189 ASN A CA 1
ATOM 1477 C C . ASN A 1 189 ? -31.487 4.663 -10.145 1.00 96.06 189 ASN A C 1
ATOM 1479 O O . ASN A 1 189 ? -32.707 4.754 -10.235 1.00 96.06 189 ASN A O 1
ATOM 1483 N N . SER A 1 190 ? -30.866 3.512 -9.873 1.00 95.62 190 SER A N 1
ATOM 1484 C CA . SER A 1 190 ? -31.579 2.236 -9.731 1.00 95.62 190 SER A CA 1
ATOM 1485 C C . SER A 1 190 ? -32.626 2.294 -8.607 1.00 95.62 190 SER A C 1
ATOM 1487 O O . SER A 1 190 ? -33.769 1.886 -8.788 1.00 95.62 190 SER A O 1
ATOM 1489 N N . ILE A 1 191 ? -32.281 2.886 -7.455 1.00 96.06 191 ILE A N 1
ATOM 1490 C CA . ILE A 1 191 ? -33.223 3.075 -6.338 1.00 96.06 191 ILE A CA 1
ATOM 1491 C C . ILE A 1 191 ? -34.383 4.000 -6.732 1.00 96.06 191 ILE A C 1
ATOM 1493 O O . ILE A 1 191 ? -35.530 3.734 -6.369 1.00 96.06 191 ILE A O 1
ATOM 1497 N N . ARG A 1 192 ? -34.112 5.089 -7.463 1.00 95.50 192 ARG A N 1
ATOM 1498 C CA . ARG A 1 192 ? -35.159 6.016 -7.928 1.00 95.50 192 ARG A CA 1
ATOM 1499 C C . ARG A 1 192 ? -36.128 5.333 -8.884 1.00 95.50 192 ARG A C 1
ATOM 1501 O O . ARG A 1 192 ? -37.333 5.514 -8.735 1.00 95.50 192 ARG A O 1
ATOM 1508 N N . GLU A 1 193 ? -35.612 4.547 -9.824 1.00 95.38 193 GLU A N 1
ATOM 1509 C CA . GLU A 1 193 ? -36.429 3.789 -10.772 1.00 95.38 193 GLU A CA 1
ATOM 1510 C C . GLU A 1 193 ? -37.341 2.791 -10.053 1.00 95.38 193 GLU A C 1
ATOM 1512 O O . GLU A 1 193 ? -38.544 2.771 -10.309 1.00 95.38 193 GLU A O 1
ATOM 1517 N N . GLU A 1 194 ? -36.809 2.020 -9.101 1.00 94.62 194 GLU A N 1
ATOM 1518 C CA . GLU A 1 194 ? -37.616 1.075 -8.318 1.00 94.62 194 GLU A CA 1
ATOM 1519 C C . GLU A 1 194 ? -38.645 1.782 -7.425 1.00 94.62 194 GLU A C 1
ATOM 1521 O O . GLU A 1 194 ? -39.800 1.366 -7.353 1.00 94.62 194 GLU A O 1
ATOM 1526 N N . THR A 1 195 ? -38.278 2.908 -6.806 1.00 94.69 195 THR A N 1
ATOM 1527 C CA . THR A 1 195 ? -39.216 3.698 -5.990 1.00 94.69 195 THR A CA 1
ATOM 1528 C C . THR A 1 195 ? -40.376 4.235 -6.832 1.00 94.69 195 THR A C 1
ATOM 1530 O O . THR A 1 195 ? -41.526 4.183 -6.398 1.00 94.69 195 THR A O 1
ATOM 1533 N N . ALA A 1 196 ? -40.099 4.718 -8.048 1.00 93.44 196 ALA A N 1
ATOM 1534 C CA . ALA A 1 196 ? -41.130 5.214 -8.956 1.00 93.44 196 ALA A CA 1
ATOM 1535 C C . ALA A 1 196 ? -42.101 4.105 -9.393 1.00 93.44 196 ALA A C 1
ATOM 1537 O O . ALA A 1 196 ? -43.306 4.342 -9.442 1.00 93.44 196 ALA A O 1
ATOM 1538 N N . LYS A 1 197 ? -41.603 2.885 -9.648 1.00 92.31 197 LYS A N 1
ATOM 1539 C CA . LYS A 1 197 ? -42.449 1.724 -9.979 1.00 92.31 197 LYS A CA 1
ATOM 1540 C C . LYS A 1 197 ? -43.409 1.371 -8.844 1.00 92.31 197 LYS A C 1
ATOM 1542 O O . LYS A 1 197 ? -44.576 1.102 -9.109 1.00 92.31 197 LYS A O 1
ATOM 1547 N N . VAL A 1 198 ? -42.934 1.403 -7.598 1.00 90.38 198 VAL A N 1
ATOM 1548 C CA . VAL A 1 198 ? -43.759 1.102 -6.414 1.00 90.38 198 VAL A CA 1
ATOM 1549 C C . VAL A 1 198 ? -44.819 2.180 -6.168 1.00 90.38 198 VAL A C 1
ATOM 1551 O O . VAL A 1 198 ? -45.920 1.852 -5.753 1.00 90.38 198 VAL A O 1
ATOM 1554 N N . GLN A 1 199 ? -44.531 3.456 -6.445 1.00 80.69 199 GLN A N 1
ATOM 1555 C CA . GLN A 1 199 ? -45.493 4.556 -6.258 1.00 80.69 199 GLN A CA 1
ATOM 1556 C C . GLN A 1 199 ? -46.601 4.620 -7.323 1.00 80.69 199 GLN A C 1
ATOM 1558 O O . GLN A 1 199 ? -47.583 5.335 -7.133 1.00 80.69 199 GLN A O 1
ATOM 1563 N N . MET A 1 200 ? -46.435 3.923 -8.449 1.00 70.94 200 MET A N 1
ATOM 1564 C CA . MET A 1 200 ? -47.430 3.848 -9.526 1.00 70.94 200 MET A CA 1
ATOM 1565 C C . MET A 1 200 ? -48.390 2.650 -9.392 1.00 70.94 200 MET A C 1
ATOM 1567 O O . MET A 1 200 ? -49.276 2.505 -10.236 1.00 70.94 200 MET A O 1
ATOM 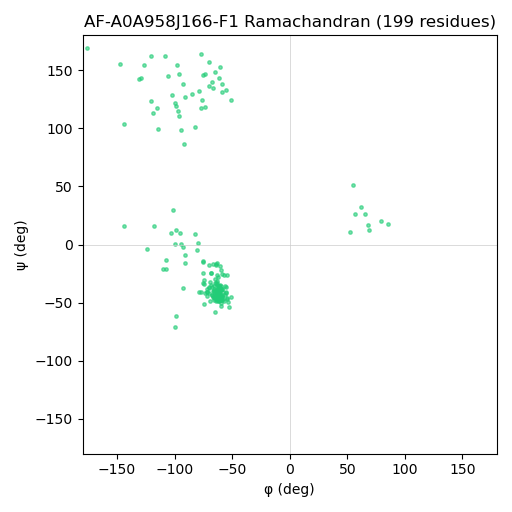1571 N N . GLN A 1 201 ? -48.214 1.804 -8.371 1.00 54.31 201 GLN A N 1
ATOM 1572 C CA . GLN A 1 201 ? -49.109 0.696 -8.005 1.00 54.31 201 GLN A CA 1
ATOM 1573 C C . GLN A 1 201 ? -50.013 1.091 -6.836 1.00 54.31 201 GLN A C 1
ATOM 1575 O O . GLN A 1 201 ? -51.179 0.638 -6.842 1.00 54.31 201 GLN A O 1
#